Protein 8VLC (pdb70)

Nearest PDB structures (foldseek):
  8vlc-assembly1_A  TM=1.004E+00  e=9.101E-65  Salmonella enterica subsp. enterica serovar Typhimurium
  6dn4-assembly1_A  TM=9.927E-01  e=1.481E-50  Cronobacter sakazakii
  6nc5-assembly1_A  TM=9.952E-01  e=8.525E-47  Cronobacter sakazakii
  6dq2-assembly1_A  TM=9.954E-01  e=2.079E-46  Cronobacter sakazakii
  6dr8-assembly1_A  TM=9.936E-01  e=1.699E-45  Cronobacter sakazakii

InterPro domains:
  IPR001279 Metallo-beta-lactamase [PF00753] (63-238)
  IPR001279 Metallo-beta-lactamase [SM00849] (61-246)
  IPR036866 Ribonuclease Z/Hydroxyacylglutathione hydrolase-like [G3DSA:3.60.15.10] (39-293)
  IPR036866 Ribonuclease Z/Hydroxyacylglutathione hydrolase-like [SSF56281] (39-257)

Secondary structure (DSSP, 8-state):
----TTSPPPPPPPHHHHHHHT-B---EEEETTEEE-SBSSB--EEE--TT-EEEE----GGGHHHHHHHHHHTT--GGGEEEEE-SS-SHHHHTTHHHHHHHH-PEEEE-HHHHHHHHTTT-SBTTTBTSS-------SEE--TT-EEEETTEEEEEEE--SSSTT-EEEEEE-TTS-EEEEEPP----SSTTTT-TT-TTHHHHHHHHHHHHHT---SEEEESBGGGTTHHHHHHHHTTT-TTTTB-TTHHHHHHHHHHHHHHHHHH-

Structure (mmCIF, N/CA/C/O backbone):
data_8VLC
#
_entry.id   8VLC
#
_cell.length_a   121.002
_cell.length_b   121.002
_cell.length_c   35.367
_cell.angle_alpha   90.00
_cell.angle_beta   90.00
_cell.angle_gamma   120.00
#
_symmetry.space_group_name_H-M   'P 62'
#
loop_
_entity.id
_entity.type
_entity.pdbx_description
1 polymer 'HARLDQ motif MBL-fold protein'
2 non-polymer 1,2-ETHANEDIOL
3 non-polymer 'SULFATE ION'
4 water water
#
loop_
_atom_site.group_PDB
_atom_site.id
_atom_site.type_symbol
_atom_site.label_atom_id
_atom_site.label_alt_id
_atom_site.label_comp_id
_atom_site.label_asym_id
_atom_site.label_entity_id
_atom_site.label_seq_id
_atom_site.pdbx_PDB_ins_code
_atom_site.Cartn_x
_atom_site.Cartn_y
_atom_site.Cartn_z
_atom_site.occupancy
_atom_site.B_iso_or_equiv
_atom_site.auth_seq_id
_atom_site.auth_comp_id
_atom_site.auth_asym_id
_atom_site.auth_atom_id
_atom_site.pdbx_PDB_model_num
ATOM 1 N N . ALA A 1 21 ? -31.405 36.321 1.043 1.00 57.69 21 ALA A N 1
ATOM 2 C CA . ALA A 1 21 ? -32.307 35.399 0.361 1.00 83.22 21 ALA A CA 1
ATOM 3 C C . ALA A 1 21 ? -31.753 33.974 0.362 1.00 57.36 21 ALA A C 1
ATOM 4 O O . ALA A 1 21 ? -30.545 33.765 0.210 1.00 51.17 21 ALA A O 1
ATOM 6 N N . ALA A 1 22 ? -32.638 32.993 0.540 1.00 42.97 22 ALA A N 1
ATOM 7 C CA . ALA A 1 22 ? -32.257 31.595 0.390 1.00 69.67 22 ALA A CA 1
ATOM 8 C C . ALA A 1 22 ? -32.160 31.252 -1.092 1.00 44.14 22 ALA 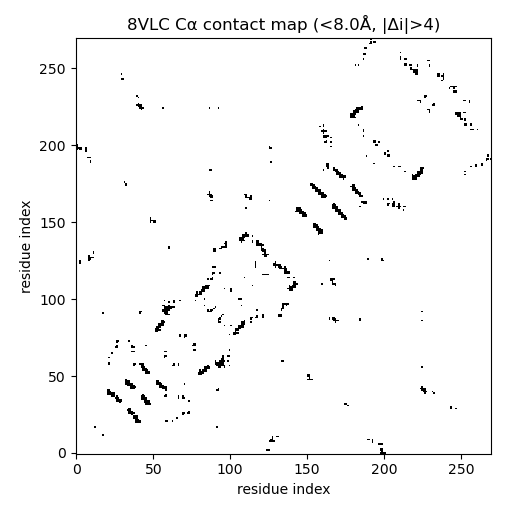A C 1
ATOM 9 O O . ALA A 1 22 ? -32.944 31.744 -1.908 1.00 58.12 22 ALA A O 1
ATOM 11 N N . LEU A 1 23 ? -31.192 30.409 -1.440 1.00 36.88 23 LEU A N 1
ATOM 12 C CA . LEU A 1 23 ? -30.957 30.102 -2.847 1.00 25.91 23 LEU A CA 1
ATOM 13 C C . LEU A 1 23 ? -32.167 29.404 -3.451 1.00 25.07 23 LEU A C 1
ATOM 14 O O . LEU A 1 23 ? -32.669 28.408 -2.915 1.00 26.90 23 LEU A O 1
ATOM 19 N N . ASP A 1 24 ? -32.651 29.955 -4.553 1.00 23.85 24 ASP A N 1
ATOM 20 C CA . ASP A 1 24 ? -33.806 29.441 -5.276 1.00 23.20 24 ASP A CA 1
ATOM 21 C C . ASP A 1 24 ? -33.295 28.732 -6.519 1.00 22.91 24 ASP A C 1
ATOM 22 O O . ASP A 1 24 ? -32.822 29.402 -7.449 1.00 23.63 24 ASP A O 1
ATOM 27 N N . PRO A 1 25 ? -33.359 27.400 -6.598 1.00 22.67 25 PRO A N 1
ATOM 28 C CA . PRO A 1 25 ? -32.762 26.719 -7.763 1.00 23.40 25 PRO A CA 1
ATOM 29 C C . PRO A 1 25 ? -33.435 27.088 -9.078 1.00 20.77 25 PRO A C 1
ATOM 30 O O . PRO A 1 25 ? -32.835 26.882 -10.144 1.00 19.10 25 PRO A O 1
ATOM 34 N N . SER A 1 26 ? -34.647 27.645 -9.043 1.00 19.83 26 SER A N 1
ATOM 35 C CA . SER A 1 26 ? -35.288 28.127 -10.262 1.00 21.82 26 SER A CA 1
ATOM 36 C C . SER A 1 26 ? -34.719 29.460 -10.737 1.00 23.99 26 SER A C 1
ATOM 37 O O . SER A 1 26 ? -35.148 29.967 -11.780 1.00 20.49 26 SER A O 1
ATOM 40 N N . GLN A 1 27 ? -33.772 30.037 -9.998 1.00 19.46 27 GLN A N 1
ATOM 41 C CA . GLN A 1 27 ? -33.073 31.239 -10.432 1.00 19.47 27 GLN A CA 1
ATOM 42 C C . GLN A 1 27 ? -31.832 30.848 -11.226 1.00 18.54 27 GLN A C 1
ATOM 43 O O . GLN A 1 27 ? -30.999 30.089 -10.711 1.00 18.18 27 GLN A O 1
ATOM 49 N N . PRO A 1 28 ? -31.669 31.310 -12.464 1.00 23.18 28 PRO A N 1
ATOM 50 C CA . PRO A 1 28 ? -30.458 30.960 -13.220 1.00 18.24 28 PRO A CA 1
ATOM 51 C C . PRO A 1 28 ? -29.189 31.413 -12.505 1.00 17.80 28 PRO A C 1
ATOM 52 O O . PRO A 1 28 ? -29.165 32.454 -11.846 1.00 18.40 28 PRO A O 1
ATOM 56 N N . LEU A 1 29 ? -28.142 30.604 -12.636 1.00 18.69 29 LEU A N 1
ATOM 57 C CA . LEU A 1 29 ? -26.812 30.884 -12.115 1.00 17.37 29 LEU A CA 1
ATOM 58 C C . LEU A 1 29 ? -25.895 31.367 -13.235 1.00 22.21 29 LEU A C 1
ATOM 59 O O . LEU A 1 29 ? -26.119 31.081 -14.418 1.00 19.09 29 LEU A O 1
ATOM 64 N N . SER A 1 30 ? -24.845 32.114 -12.844 1.00 17.71 30 SER A N 1
ATOM 65 C CA . SER A 1 30 ? -23.787 32.475 -13.779 1.00 17.93 30 SER A CA 1
ATOM 66 C C . SER A 1 30 ? -22.834 31.296 -14.000 1.00 17.69 30 SER A C 1
ATOM 67 O O . SER A 1 30 ? -22.636 30.471 -13.105 1.00 19.19 30 SER A O 1
ATOM 70 N N . PRO A 1 31 ? -22.204 31.216 -15.170 1.00 26.81 31 PRO A N 1
ATOM 71 C CA . PRO A 1 31 ? -21.166 30.197 -15.368 1.00 18.21 31 PRO A CA 1
ATOM 72 C C . PRO A 1 31 ? -19.959 30.498 -14.493 1.00 18.41 31 PRO A C 1
ATOM 73 O O . PRO A 1 31 ? -19.560 31.651 -14.343 1.00 21.44 31 PRO A O 1
ATOM 77 N N . ALA A 1 32 ? -19.380 29.439 -13.899 1.00 37.89 32 ALA A N 1
ATOM 78 C CA . ALA A 1 32 ? -18.175 29.643 -13.098 1.00 31.93 32 ALA A CA 1
ATOM 79 C C . ALA A 1 32 ? -16.947 29.766 -14.001 1.00 19.76 32 ALA A C 1
ATOM 80 O O . ALA A 1 32 ? -16.849 29.065 -15.013 1.00 25.85 32 ALA A O 1
ATOM 82 N N . PRO A 1 33 ? -16.004 30.640 -13.658 1.00 27.05 33 PRO A N 1
ATOM 83 C CA . PRO A 1 33 ? -14.756 30.689 -14.408 1.00 26.47 33 PRO A CA 1
ATOM 84 C C . PRO A 1 33 ? -14.028 29.365 -14.295 1.00 32.38 33 PRO A C 1
ATOM 85 O O . PRO A 1 33 ? -14.235 28.606 -13.330 1.00 22.69 33 PRO A O 1
ATOM 89 N N . PRO A 1 34 ? -13.174 29.041 -15.261 1.00 22.85 34 PRO A N 1
ATOM 90 C CA . PRO A 1 34 ? -12.384 27.817 -15.141 1.00 25.09 34 PRO A CA 1
ATOM 91 C C . PRO A 1 34 ? -11.350 27.976 -14.043 1.00 26.29 34 PRO A C 1
ATOM 92 O O . PRO A 1 34 ? -10.856 29.075 -13.778 1.00 28.63 34 PRO A O 1
ATOM 96 N N . LEU A 1 35 ? -10.999 26.852 -13.416 1.00 38.40 35 LEU A N 1
ATOM 97 C CA . LEU A 1 35 ? -9.964 26.897 -12.390 1.00 40.52 35 LEU A CA 1
ATOM 98 C C . LEU A 1 35 ? -8.631 27.387 -12.950 1.00 34.77 35 LEU A C 1
ATOM 99 O O . LEU A 1 35 ? -7.849 28.003 -12.219 1.00 32.01 35 LEU A O 1
ATOM 104 N N . SER A 1 36 ? -8.365 27.156 -14.241 1.00 24.21 36 SER A N 1
ATOM 105 C CA . SER A 1 36 ? -7.111 27.617 -14.835 1.00 24.24 36 SER A CA 1
ATOM 106 C C . SER A 1 36 ? -6.959 29.131 -14.748 1.00 23.58 36 SER A C 1
ATOM 107 O O . SER A 1 36 ? -5.836 29.644 -14.637 1.00 23.52 36 SER A O 1
ATOM 110 N N . LEU A 1 37 ? -8.065 29.867 -14.804 1.00 23.20 37 LEU A N 1
ATOM 111 C CA . LEU A 1 37 ? -7.975 31.317 -14.697 1.00 22.70 37 LEU A CA 1
ATOM 112 C C . LEU A 1 37 ? -7.532 31.736 -13.300 1.00 22.26 37 LEU A C 1
ATOM 113 O O . LEU A 1 37 ? -6.638 32.580 -13.153 1.00 22.09 37 LEU A O 1
ATOM 118 N N . PHE A 1 38 ? -8.154 31.169 -12.259 1.00 22.19 38 PHE A N 1
ATOM 119 C CA . PHE A 1 38 ? -7.718 31.474 -10.898 1.00 21.91 38 PHE A CA 1
ATOM 120 C C . PHE A 1 38 ? -6.269 31.058 -10.680 1.00 27.47 38 PHE A C 1
ATOM 121 O O . PHE A 1 38 ? -5.515 31.746 -9.983 1.00 25.05 38 PHE A O 1
ATOM 129 N N . LYS A 1 39 ? -5.849 29.946 -11.280 1.00 24.83 39 LYS A N 1
ATOM 130 C CA . LYS A 1 39 ? -4.452 29.550 -11.141 1.00 23.18 39 LYS A CA 1
ATOM 131 C C . LYS A 1 39 ? -3.526 30.543 -11.829 1.00 24.05 39 LYS A C 1
ATOM 132 O O . LYS A 1 39 ? -2.463 30.871 -11.293 1.00 25.20 39 LYS A O 1
ATOM 138 N N . ALA A 1 40 ? -3.915 31.057 -13.002 1.00 23.07 40 ALA A N 1
ATOM 139 C CA . ALA A 1 40 ? -3.117 32.105 -13.636 1.00 23.14 40 ALA A CA 1
ATOM 140 C C . ALA A 1 40 ? -3.023 33.338 -12.743 1.00 22.63 40 ALA A C 1
ATOM 141 O O . ALA A 1 40 ? -1.968 33.976 -12.658 1.00 22.84 40 ALA A O 1
ATOM 143 N N . TRP A 1 41 ? -4.117 33.693 -12.071 1.00 22.08 41 TRP A N 1
ATOM 144 C CA . TRP A 1 41 ? -4.068 34.841 -11.174 1.00 21.68 41 TRP A CA 1
ATOM 145 C C . TRP A 1 41 ? -3.251 34.537 -9.928 1.00 21.77 41 TRP A C 1
ATOM 146 O O . TRP A 1 41 ? -2.670 35.447 -9.322 1.00 21.70 41 TRP A O 1
ATOM 157 N N . ALA A 1 42 ? -3.211 33.273 -9.528 1.00 22.04 42 ALA A N 1
ATOM 158 C CA . ALA A 1 42 ? -2.509 32.840 -8.334 1.00 22.30 42 ALA A CA 1
ATOM 159 C C . ALA A 1 42 ? -1.016 32.665 -8.555 1.00 31.87 42 ALA A C 1
ATOM 160 O O . ALA A 1 42 ? -0.339 32.161 -7.650 1.00 24.51 42 ALA A O 1
ATOM 162 N N . LYS A 1 43 ? -0.503 33.050 -9.724 1.00 23.15 43 LYS A N 1
ATOM 163 C CA . LYS A 1 43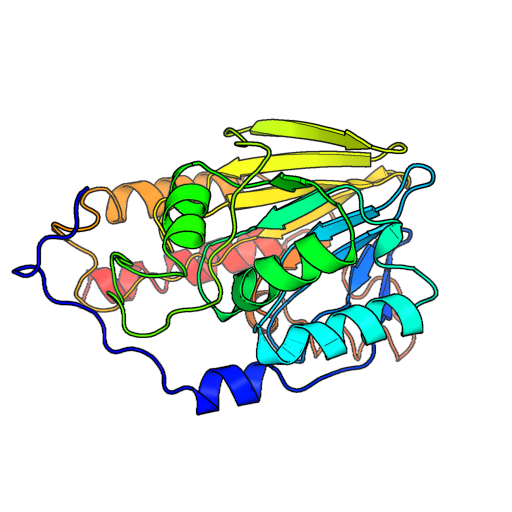 ? 0.930 32.979 -9.985 1.00 23.91 43 LYS A CA 1
ATOM 164 C C . LYS A 1 43 ? 1.681 33.819 -8.955 1.00 23.97 43 LYS A C 1
ATOM 165 O O . LYS A 1 43 ? 1.332 34.987 -8.743 1.00 28.77 43 LYS A O 1
ATOM 171 N N . PRO A 1 44 ? 2.713 33.278 -8.312 1.00 28.96 44 PRO A N 1
ATOM 172 C CA . PRO A 1 44 ? 3.349 34.000 -7.203 1.00 34.05 44 PRO A CA 1
ATOM 173 C C . PRO A 1 44 ? 4.209 35.165 -7.673 1.00 40.19 44 PRO A C 1
ATOM 174 O O . PRO A 1 44 ? 4.711 35.189 -8.797 1.00 28.09 44 PRO A O 1
ATOM 178 N N . ILE A 1 45 ? 4.345 36.163 -6.793 1.00 24.95 45 ILE A N 1
ATOM 179 C CA . ILE A 1 45 ? 5.331 37.224 -6.939 1.00 25.50 45 ILE A CA 1
ATOM 180 C C . ILE A 1 45 ? 5.929 37.483 -5.567 1.00 27.65 45 ILE A C 1
ATOM 181 O O . ILE A 1 45 ? 5.290 37.249 -4.535 1.00 28.74 45 ILE A O 1
ATOM 186 N N . LYS A 1 46 ? 7.163 37.967 -5.567 1.00 26.79 46 LYS A N 1
ATOM 187 C CA . LYS A 1 46 ? 7.877 38.188 -4.323 1.00 29.48 46 LYS A CA 1
ATOM 188 C C . LYS A 1 46 ? 7.238 39.331 -3.538 1.00 28.42 46 LYS A C 1
ATOM 189 O O . LYS A 1 46 ? 6.881 40.361 -4.118 1.00 30.05 46 LYS A O 1
ATOM 195 N N . PRO A 1 47 ? 7.085 39.176 -2.226 1.00 26.72 47 PRO A N 1
ATOM 196 C CA . PRO A 1 47 ? 6.476 40.237 -1.408 1.00 26.24 47 PRO A CA 1
ATOM 197 C C . PRO A 1 47 ? 7.288 41.524 -1.457 1.00 32.86 47 PRO A C 1
ATOM 198 O O . PRO A 1 47 ? 8.490 41.523 -1.732 1.00 27.83 47 PRO A O 1
ATOM 202 N N . PHE A 1 48 ? 6.618 42.637 -1.170 1.00 26.35 48 PHE A N 1
ATOM 203 C CA . PHE A 1 48 ? 7.283 43.931 -1.137 1.00 30.65 48 PHE A CA 1
ATOM 204 C C . PHE A 1 48 ? 6.542 44.872 -0.197 1.00 26.60 48 PHE A C 1
ATOM 205 O O . PHE A 1 48 ? 5.375 44.653 0.145 1.00 25.78 48 PHE A O 1
ATOM 213 N N . GLN A 1 49 ? 7.230 45.938 0.205 1.00 27.36 49 GLN A N 1
ATOM 214 C CA . GLN A 1 49 ? 6.659 46.907 1.134 1.00 27.25 49 GLN A CA 1
ATOM 215 C C . GLN A 1 49 ? 6.005 48.042 0.358 1.00 28.50 49 GLN A C 1
ATOM 216 O O . GLN A 1 49 ? 6.657 48.698 -0.462 1.00 27.80 49 GLN A O 1
ATOM 222 N N . ILE A 1 50 ? 4.713 48.263 0.617 1.00 26.14 50 ILE A N 1
ATOM 223 C CA . ILE A 1 50 ? 3.974 49.357 -0.006 1.00 29.01 50 ILE A CA 1
ATOM 224 C C . ILE A 1 50 ? 4.260 50.670 0.711 1.00 30.79 50 ILE A C 1
ATOM 225 O O . ILE A 1 50 ? 4.446 51.712 0.075 1.00 32.11 50 ILE A O 1
ATOM 230 N N . THR A 1 51 ? 4.266 50.640 2.039 1.00 57.01 51 THR A N 1
ATOM 231 C CA . THR A 1 51 ? 4.720 51.735 2.889 1.00 27.78 51 THR A CA 1
ATOM 232 C C . THR A 1 51 ? 5.009 51.123 4.253 1.00 28.07 51 THR A C 1
ATOM 233 O O . THR A 1 51 ? 4.853 49.914 4.452 1.00 27.62 51 THR A O 1
ATOM 237 N N . GLU A 1 52 ? 5.444 51.948 5.198 1.00 28.96 52 GLU A N 1
ATOM 238 C CA . GLU A 1 52 ? 5.734 51.417 6.522 1.00 29.41 52 GLU A CA 1
ATOM 239 C C . GLU A 1 52 ? 4.502 50.735 7.095 1.00 28.63 52 GLU A C 1
ATOM 240 O O . GLU A 1 52 ? 3.406 51.309 7.119 1.00 30.83 52 GLU A O 1
ATOM 246 N N . GLY A 1 53 ? 4.682 49.493 7.530 1.00 28.56 53 GLY A N 1
ATOM 247 C CA . GLY A 1 53 ? 3.596 48.735 8.104 1.00 28.02 53 GLY A CA 1
ATOM 248 C C . GLY A 1 53 ? 2.603 48.162 7.116 1.00 26.90 53 GLY A C 1
ATOM 249 O O . GLY A 1 53 ? 1.533 47.713 7.541 1.00 26.51 53 GLY A O 1
ATOM 250 N N . VAL A 1 54 ? 2.921 48.134 5.817 1.00 26.50 54 VAL A N 1
ATOM 251 C CA . VAL A 1 54 ? 2.005 47.618 4.796 1.00 25.55 54 VAL A CA 1
ATOM 252 C C . VAL A 1 54 ? 2.797 46.769 3.804 1.00 25.43 54 VAL A C 1
ATOM 253 O O . VAL A 1 54 ? 3.541 47.312 2.982 1.00 25.71 54 VAL A O 1
ATOM 257 N N . TRP A 1 55 ? 2.606 45.456 3.846 1.00 25.14 55 TRP A N 1
ATOM 258 C CA . TRP A 1 55 ? 3.315 44.546 2.956 1.00 25.13 55 TRP A CA 1
ATOM 259 C C . TRP A 1 55 ? 2.344 43.848 2.019 1.00 25.03 55 TRP A C 1
ATOM 260 O O . TRP A 1 55 ? 1.294 43.359 2.454 1.00 23.85 55 TRP A O 1
ATOM 271 N N . TYR A 1 56 ? 2.705 43.790 0.739 1.00 24.15 56 TYR A N 1
ATOM 272 C CA . TYR A 1 56 ? 1.976 42.981 -0.229 1.00 26.48 56 TYR A CA 1
ATOM 273 C C . TYR A 1 56 ? 2.509 41.555 -0.172 1.00 23.77 56 TYR A C 1
ATOM 274 O O . TYR A 1 56 ? 3.694 41.327 -0.442 1.00 24.41 56 TYR A O 1
ATOM 283 N N . VAL A 1 57 ? 1.641 40.601 0.178 1.00 21.37 57 VAL A N 1
ATOM 284 C CA . VAL A 1 57 ? 2.028 39.201 0.294 1.00 21.57 57 VAL A CA 1
ATOM 285 C C . VAL A 1 57 ? 1.170 38.299 -0.601 1.00 27.62 57 VAL A C 1
ATOM 286 O O . VAL A 1 57 ? 1.169 37.085 -0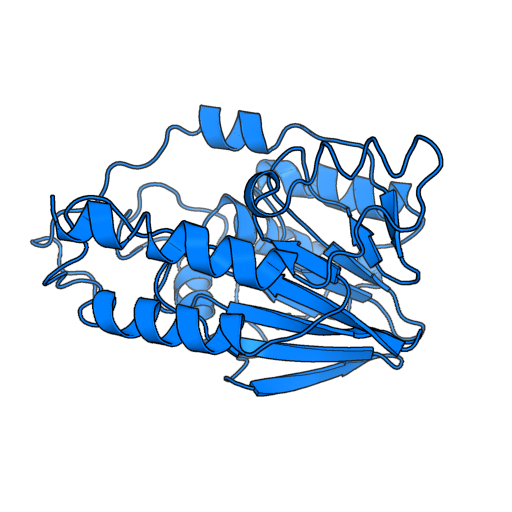.437 1.00 21.58 57 VAL A O 1
ATOM 290 N N . GLY A 1 58 ? 0.444 38.881 -1.548 1.00 21.31 58 GLY A N 1
ATOM 291 C CA . GLY A 1 58 ? -0.452 38.143 -2.419 1.00 21.22 58 GLY A CA 1
ATOM 292 C C . GLY A 1 58 ? 0.246 37.623 -3.662 1.00 21.65 58 GLY A C 1
ATOM 293 O O . GLY A 1 58 ? 1.458 37.395 -3.664 1.00 22.09 58 GLY A O 1
ATOM 294 N N . THR A 1 59 ? -0.522 37.466 -4.738 1.00 21.59 59 THR A N 1
ATOM 295 C CA . THR A 1 59 ? -0.039 36.859 -5.985 1.00 22.03 59 THR A CA 1
ATOM 296 C C . THR A 1 59 ? -0.083 37.887 -7.124 1.00 25.62 59 THR A C 1
ATOM 297 O O . THR A 1 59 ? -0.260 39.086 -6.902 1.00 21.91 59 THR A O 1
ATOM 301 N N . LYS A 1 60 ? 0.073 37.407 -8.364 1.00 22.50 60 LYS A N 1
ATOM 302 C CA . LYS A 1 60 ? 0.148 38.324 -9.496 1.00 22.69 60 LYS A CA 1
ATOM 303 C C . LYS A 1 60 ? -1.110 39.169 -9.621 1.00 22.20 60 LYS A C 1
ATOM 304 O O . LYS A 1 60 ? -1.052 40.309 -10.102 1.00 22.25 60 LYS A O 1
ATOM 310 N N . ASN A 1 61 ? -2.258 38.623 -9.229 1.00 21.79 61 ASN A N 1
ATOM 311 C CA . ASN A 1 61 ? -3.510 39.335 -9.403 1.00 21.44 61 ASN A CA 1
ATOM 312 C C . ASN A 1 61 ? -4.506 39.113 -8.271 1.00 21.01 61 ASN A C 1
ATOM 313 O O . ASN A 1 61 ? -5.591 39.692 -8.332 1.00 20.78 61 ASN A O 1
ATOM 318 N N . LEU A 1 62 ? -4.185 38.292 -7.261 1.00 20.95 62 LEU A N 1
ATOM 319 C CA . LEU A 1 62 ? -5.029 38.072 -6.082 1.00 20.62 62 LEU A CA 1
ATOM 320 C C . LEU A 1 62 ? -4.370 38.758 -4.890 1.00 20.56 62 LEU A C 1
ATOM 321 O O . LEU A 1 62 ? -3.338 38.292 -4.403 1.00 20.73 62 LEU A O 1
ATOM 326 N N . SER A 1 63 ? -4.969 39.846 -4.407 1.00 20.37 63 SER A N 1
ATOM 327 C CA . SER A 1 63 ? -4.293 40.642 -3.394 1.00 20.37 63 SER A CA 1
ATOM 328 C C . SER A 1 63 ? -4.353 39.965 -2.030 1.00 20.26 63 SER A C 1
ATOM 329 O O . SER A 1 63 ? -5.324 39.290 -1.679 1.00 20.12 63 SER A O 1
ATOM 332 N N . SER A 1 64 ? -3.295 40.173 -1.252 1.00 20.37 64 SER A N 1
ATOM 333 C CA . SER A 1 64 ? -3.306 39.883 0.174 1.00 20.30 64 SER A CA 1
ATOM 334 C C . SER A 1 64 ? -2.366 40.885 0.834 1.00 20.41 64 SER A C 1
ATOM 335 O O . SER A 1 64 ? -1.248 41.091 0.354 1.00 20.63 64 SER A O 1
ATOM 338 N N . ILE A 1 65 ? -2.831 41.542 1.898 1.00 20.32 65 ILE A N 1
ATOM 339 C CA . ILE A 1 65 ? -2.134 42.684 2.488 1.00 20.43 65 ILE A CA 1
ATOM 340 C C . ILE A 1 65 ? -1.869 42.382 3.957 1.00 20.46 65 ILE A C 1
ATOM 341 O O . ILE A 1 65 ? -2.798 42.055 4.702 1.00 20.36 65 ILE A O 1
ATOM 346 N N . LEU A 1 66 ? -0.606 42.477 4.369 1.00 20.65 66 LEU A N 1
ATOM 347 C CA . LEU A 1 66 ? -0.219 42.269 5.759 1.00 20.73 66 LEU A CA 1
ATOM 348 C C . LEU A 1 66 ? 0.044 43.620 6.413 1.00 20.82 66 LEU A C 1
ATOM 349 O O . 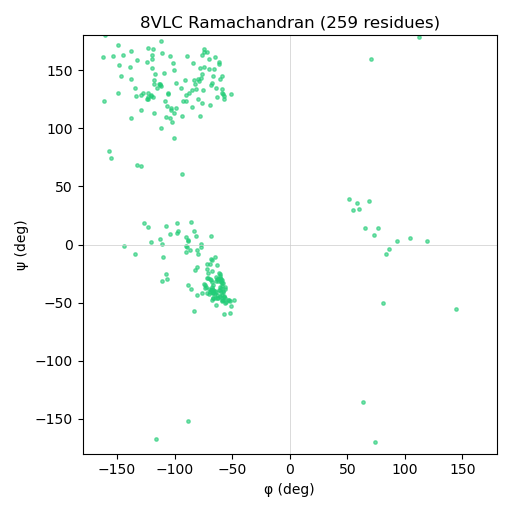LEU A 1 66 ? 0.954 44.349 5.999 1.00 20.98 66 LEU A O 1
ATOM 354 N N . LEU A 1 67 ? -0.752 43.952 7.433 1.00 20.79 67 LEU A N 1
ATOM 355 C CA . LEU A 1 67 ? -0.600 45.188 8.197 1.00 20.94 67 LEU A CA 1
ATOM 356 C C . LEU A 1 67 ? 0.129 44.824 9.483 1.00 21.09 67 LEU A C 1
ATOM 357 O O . LEU A 1 67 ? -0.405 44.072 10.300 1.00 21.07 67 LEU A O 1
ATOM 362 N N . THR A 1 68 ? 1.363 45.311 9.639 1.00 21.28 68 THR A N 1
ATOM 363 C CA . THR A 1 68 ? 2.211 44.961 10.776 1.00 21.47 68 THR A CA 1
ATOM 364 C C . THR A 1 68 ? 2.171 46.038 11.859 1.00 21.64 68 THR A C 1
ATOM 365 O O . THR A 1 68 ? 2.168 47.240 11.556 1.00 23.62 68 THR A O 1
ATOM 369 N N . THR A 1 69 ? 2.123 45.600 13.120 1.00 21.75 69 THR A N 1
ATOM 370 C CA . THR A 1 69 ? 2.102 46.517 14.250 1.00 21.99 69 THR A CA 1
ATOM 371 C C . THR A 1 69 ? 2.879 45.907 15.403 1.00 22.19 69 THR A C 1
ATOM 372 O O . THR A 1 69 ? 3.074 44.686 15.445 1.00 22.13 69 THR A O 1
ATOM 376 N N . PRO A 1 70 ? 3.269 46.716 16.394 1.00 28.53 70 PRO A N 1
ATOM 377 C CA . PRO A 1 70 ? 3.950 46.164 17.571 1.00 22.74 70 PRO A CA 1
ATOM 378 C C . PRO A 1 70 ? 3.100 45.233 18.419 1.00 31.30 70 PRO A C 1
ATOM 379 O O . PRO A 1 70 ? 3.658 44.567 19.303 1.00 27.61 70 PRO A O 1
ATOM 383 N N . ALA A 1 71 ? 1.790 45.148 18.183 1.00 22.55 71 ALA A N 1
ATOM 384 C CA . ALA A 1 71 ? 0.921 44.241 18.922 1.00 22.60 71 ALA A CA 1
ATOM 385 C C . ALA A 1 71 ? 0.532 43.002 18.121 1.00 23.31 71 ALA A C 1
ATOM 386 O O . ALA A 1 71 ? -0.320 42.223 18.568 1.00 22.35 71 ALA A O 1
ATOM 388 N N . GLY A 1 72 ? 1.144 42.788 16.966 1.00 22.10 72 GLY A N 1
ATOM 389 C CA . GLY A 1 72 ? 0.717 41.743 16.060 1.00 21.86 72 GLY A CA 1
ATOM 390 C C . GLY A 1 72 ? 0.137 42.329 14.782 1.00 21.62 72 GLY A C 1
ATOM 391 O O . GLY A 1 72 ? 0.033 43.544 14.603 1.00 21.65 72 GLY A O 1
ATOM 392 N N . HIS A 1 73 ? -0.254 41.427 13.889 1.00 24.61 73 HIS A N 1
ATOM 393 C CA . HIS A 1 73 ? -0.550 41.816 12.521 1.00 24.04 73 HIS A CA 1
ATOM 394 C C . HIS A 1 73 ? -1.990 41.496 12.136 1.00 23.36 73 HIS A C 1
ATOM 395 O O . HIS A 1 73 ? -2.652 40.642 12.737 1.00 23.39 73 HIS A O 1
ATOM 402 N N . ILE A 1 74 ? -2.442 42.191 11.096 1.00 22.77 74 ILE A N 1
ATOM 403 C CA . ILE A 1 74 ? -3.718 41.931 10.440 1.00 22.08 74 ILE A CA 1
ATOM 404 C C . ILE A 1 74 ? -3.435 41.568 8.989 1.00 21.99 74 ILE A C 1
ATOM 405 O O . ILE A 1 74 ? -2.746 42.311 8.283 1.00 22.03 74 ILE A O 1
ATOM 410 N N . LEU A 1 75 ? -3.968 40.434 8.552 1.00 21.92 75 LEU A N 1
ATOM 411 C CA . LEU A 1 75 ? -3.847 39.983 7.172 1.00 21.85 75 LEU A CA 1
ATOM 412 C C . LEU A 1 75 ? -5.206 40.127 6.497 1.00 21.09 75 LEU A C 1
ATOM 413 O O . LEU A 1 75 ? -6.198 39.568 6.975 1.00 20.86 75 LEU A O 1
ATOM 418 N N . ILE A 1 76 ? -5.253 40.873 5.401 1.00 20.72 76 ILE A N 1
ATOM 419 C CA . ILE A 1 76 ? -6.478 41.027 4.620 1.00 20.01 76 ILE A CA 1
ATOM 420 C C . ILE A 1 76 ? -6.409 40.067 3.445 1.00 23.23 76 ILE A C 1
ATOM 421 O O . ILE A 1 76 ? -5.517 40.195 2.596 1.00 20.48 76 ILE A O 1
ATOM 426 N N . ASP A 1 77 ? -7.350 39.111 3.417 1.00 20.00 77 ASP A N 1
ATOM 427 C CA . ASP A 1 77 ? -7.573 38.130 2.356 1.00 20.11 77 ASP A CA 1
ATOM 428 C C . ASP A 1 77 ? -6.464 37.082 2.282 1.00 20.96 77 ASP A C 1
ATOM 429 O O . ASP A 1 77 ? -5.367 37.283 2.815 1.00 21.44 77 ASP A O 1
ATOM 434 N N . ALA A 1 78 ? -6.759 35.942 1.661 1.00 21.20 78 ALA A N 1
ATOM 435 C CA . ALA A 1 78 ? -5.887 34.782 1.789 1.00 22.29 78 ALA A CA 1
ATOM 436 C C . ALA A 1 78 ? -5.585 34.052 0.491 1.00 28.66 78 ALA A C 1
ATOM 437 O O . ALA A 1 78 ? -4.752 33.140 0.516 1.00 40.90 78 ALA A O 1
ATOM 439 N N . GLY A 1 79 ? -6.229 34.384 -0.625 1.00 21.97 79 GLY A N 1
ATOM 440 C CA . GLY A 1 79 ? -5.988 33.643 -1.854 1.00 24.69 79 GLY A CA 1
ATOM 441 C C . GLY A 1 79 ? -6.633 32.258 -1.869 1.00 22.71 79 GLY A C 1
ATOM 442 O O . GLY A 1 79 ? -7.462 31.888 -1.024 1.00 23.37 79 GLY A O 1
ATOM 443 N N . LEU A 1 80 ? -6.244 31.495 -2.887 1.00 23.27 80 LEU A N 1
ATOM 444 C CA . LEU A 1 80 ? -6.709 30.127 -3.031 1.00 30.57 80 LEU A CA 1
ATOM 445 C C . LEU A 1 80 ? -6.176 29.261 -1.902 1.00 24.38 80 LEU A C 1
ATOM 446 O O . LEU A 1 80 ? -5.086 29.493 -1.377 1.00 24.72 80 LEU A O 1
ATOM 451 N N . ASP A 1 81 ? -6.942 28.220 -1.561 1.00 24.60 81 ASP A N 1
ATOM 452 C CA . ASP A 1 81 ? -6.443 27.231 -0.611 1.00 40.28 81 ASP A CA 1
ATOM 453 C C . ASP A 1 81 ? -5.124 26.634 -1.091 1.00 26.24 81 ASP A C 1
ATOM 454 O O . ASP A 1 81 ? -4.224 26.375 -0.284 1.00 31.45 81 ASP A O 1
ATOM 459 N N . GLU A 1 82 ? -4.986 26.434 -2.409 1.00 40.96 82 GLU A N 1
ATOM 460 C CA . GLU A 1 82 ? -3.731 25.951 -2.978 1.00 33.52 82 GLU A CA 1
ATOM 461 C C . GLU A 1 82 ? -2.582 26.904 -2.690 1.00 43.23 82 GLU A C 1
ATOM 462 O O . GLU A 1 82 ? -1.421 26.480 -2.643 1.00 33.15 82 GLU A O 1
ATOM 468 N N . SER A 1 83 ? -2.880 28.187 -2.483 1.00 26.41 83 SER A N 1
ATOM 469 C CA . SER A 1 83 ? -1.862 29.206 -2.254 1.00 27.51 83 SER A CA 1
ATOM 470 C C . SER A 1 83 ? -1.497 29.401 -0.787 1.00 31.47 83 SER A C 1
ATOM 471 O O . SER A 1 83 ? -0.591 30.194 -0.501 1.00 29.26 83 SER A O 1
ATOM 474 N N . ALA A 1 84 ? -2.192 28.753 0.149 1.00 26.33 84 ALA A N 1
ATOM 475 C CA . ALA A 1 84 ? -1.929 29.031 1.558 1.00 33.42 84 ALA A CA 1
ATOM 476 C C . ALA A 1 84 ? -0.468 28.808 1.944 1.00 35.21 84 ALA A C 1
ATOM 477 O O . ALA A 1 84 ? 0.094 29.675 2.638 1.00 27.18 84 ALA A O 1
ATOM 479 N N . PRO A 1 85 ? 0.205 27.723 1.537 1.00 42.70 85 PRO A N 1
ATOM 480 C CA . PRO A 1 85 ? 1.651 27.629 1.821 1.00 29.25 85 PRO A CA 1
ATOM 481 C C . PRO A 1 85 ? 2.467 28.766 1.225 1.00 28.39 85 PRO A C 1
ATOM 482 O O . PRO A 1 85 ? 3.448 29.220 1.836 1.00 28.62 85 PRO A O 1
ATOM 486 N N . GLN A 1 86 ? 2.090 29.240 0.039 1.00 28.03 86 GLN A N 1
ATOM 487 C CA . GLN A 1 86 ? 2.846 30.314 -0.595 1.00 35.43 86 GLN A CA 1
ATOM 488 C C . GLN A 1 86 ? 2.664 31.638 0.147 1.00 34.78 86 GLN A C 1
ATOM 489 O O . GLN A 1 86 ? 3.620 32.407 0.291 1.00 29.39 86 GLN A O 1
ATOM 495 N N . ILE A 1 87 ? 1.456 31.928 0.636 1.00 26.54 87 ILE A N 1
ATOM 496 C CA . ILE A 1 87 ? 1.279 33.203 1.331 1.00 25.95 87 ILE A CA 1
ATOM 497 C C . ILE A 1 87 ? 2.019 33.187 2.667 1.00 26.32 87 ILE A C 1
ATOM 498 O O . ILE A 1 87 ? 2.697 34.158 3.023 1.00 26.30 87 ILE A O 1
ATOM 503 N N . LYS A 1 88 ? 1.929 32.082 3.410 1.00 26.73 88 LYS A N 1
ATOM 504 C CA . LYS A 1 88 ? 2.757 31.929 4.605 1.00 28.45 88 LYS A CA 1
ATOM 505 C C . LYS A 1 88 ? 4.241 32.138 4.289 1.00 27.81 88 LYS A C 1
ATOM 506 O O . LYS A 1 88 ? 4.943 32.873 4.993 1.00 27.90 88 LYS A O 1
ATOM 512 N N . ALA A 1 89 ? 4.741 31.497 3.230 1.00 30.92 89 ALA A N 1
ATOM 513 C CA . ALA A 1 89 ? 6.142 31.694 2.866 1.00 42.35 89 ALA A CA 1
ATOM 514 C C . ALA A 1 89 ? 6.416 33.136 2.449 1.00 28.44 89 ALA A C 1
ATOM 515 O O . ALA A 1 89 ? 7.522 33.643 2.664 1.00 28.81 89 ALA A O 1
ATOM 517 N N . ASN A 1 90 ? 5.432 33.812 1.858 1.00 27.73 90 ASN A N 1
ATOM 518 C CA . ASN A 1 90 ? 5.610 35.220 1.526 1.00 27.36 90 ASN A CA 1
ATOM 519 C C . ASN A 1 90 ? 5.734 36.072 2.781 1.00 36.30 90 ASN A C 1
ATOM 520 O O . ASN A 1 90 ? 6.596 36.955 2.856 1.00 27.35 90 ASN A O 1
ATOM 525 N N . ILE A 1 91 ? 4.859 35.842 3.761 1.00 27.43 91 ILE A N 1
ATOM 526 C CA . ILE A 1 91 ? 4.955 36.569 5.024 1.00 26.72 91 ILE A CA 1
ATOM 527 C C . ILE A 1 91 ? 6.318 36.336 5.666 1.00 28.02 91 ILE A C 1
ATOM 528 O O . ILE A 1 91 ? 6.949 37.264 6.193 1.00 27.59 91 ILE A O 1
ATOM 533 N N . GLU A 1 92 ? 6.799 35.097 5.612 1.00 28.08 92 GLU A N 1
ATOM 534 C CA . GLU A 1 92 ? 8.090 34.775 6.214 1.00 28.84 92 GLU A CA 1
ATOM 535 C C . GLU A 1 92 ? 9.250 35.345 5.403 1.00 33.69 92 GLU A C 1
ATOM 536 O O . GLU A 1 92 ? 10.252 35.791 5.974 1.00 33.63 92 GLU A O 1
ATOM 542 N N . ALA A 1 93 ? 9.129 35.347 4.074 1.00 35.50 93 ALA A N 1
ATOM 543 C CA . ALA A 1 93 ? 10.126 35.997 3.230 1.00 29.41 93 ALA A CA 1
ATOM 544 C C . ALA A 1 93 ? 10.269 37.480 3.553 1.00 44.84 93 ALA A C 1
ATOM 545 O O . ALA A 1 93 ? 11.369 38.035 3.442 1.00 29.87 93 ALA A O 1
ATOM 547 N N . ALA A 1 94 ? 9.182 38.145 3.948 1.00 28.39 94 ALA A N 1
ATOM 548 C CA . ALA A 1 94 ? 9.268 39.547 4.330 1.00 28.15 94 ALA A CA 1
ATOM 549 C C . ALA A 1 94 ? 9.796 39.749 5.748 1.00 28.45 94 ALA A C 1
ATOM 550 O O . ALA A 1 94 ? 10.053 40.893 6.147 1.00 30.56 94 ALA A O 1
ATOM 552 N N . GLY A 1 95 ? 9.951 38.681 6.517 1.00 28.79 95 GLY A N 1
ATOM 553 C CA . GLY A 1 95 ? 10.522 38.763 7.845 1.00 29.17 95 GLY A CA 1
ATOM 554 C C . GLY A 1 95 ? 9.514 38.649 8.966 1.00 34.94 95 GLY A C 1
ATOM 555 O O . GLY A 1 95 ? 9.885 38.805 10.134 1.00 29.11 95 GLY A O 1
ATOM 556 N N . PHE A 1 96 ? 8.261 38.369 8.654 1.00 28.21 96 PHE A N 1
ATOM 557 C CA . PHE A 1 96 ? 7.216 38.309 9.659 1.00 27.85 96 PHE A CA 1
ATOM 558 C C . PHE A 1 96 ? 6.748 36.869 9.801 1.00 28.85 96 PHE A C 1
ATOM 559 O O . PHE A 1 96 ? 7.202 35.971 9.089 1.00 28.34 96 PHE A O 1
ATOM 567 N N . ARG A 1 97 ? 5.858 36.640 10.753 1.00 28.91 97 ARG A N 1
ATOM 568 C CA . ARG A 1 97 ? 5.478 35.287 11.123 1.00 28.05 97 ARG A CA 1
ATOM 569 C C . ARG A 1 97 ? 3.963 35.194 11.236 1.00 32.60 97 ARG A C 1
ATOM 570 O O . ARG A 1 97 ? 3.319 36.073 11.817 1.00 27.17 97 ARG A O 1
ATOM 578 N N . LEU A 1 98 ? 3.405 34.125 10.660 1.00 27.41 98 LEU A N 1
ATOM 579 C CA . LEU A 1 98 ? 1.955 33.931 10.657 1.00 26.85 98 LEU A CA 1
ATOM 580 C C . LEU A 1 98 ? 1.401 33.796 12.073 1.00 60.25 98 LEU A C 1
ATOM 581 O O . LEU A 1 98 ? 0.256 34.188 12.337 1.00 30.28 98 LEU A O 1
ATOM 586 N N . THR A 1 99 ? 2.200 33.266 13.000 1.00 28.37 99 THR A N 1
ATOM 587 C CA . THR A 1 99 ? 1.788 33.135 14.393 1.00 34.37 99 THR A CA 1
ATOM 588 C C . THR A 1 99 ? 1.658 34.476 15.101 1.00 27.56 99 THR A C 1
ATOM 589 O O . THR A 1 99 ? 1.113 34.519 16.211 1.00 27.80 99 THR A O 1
ATOM 593 N N . ASP A 1 100 ? 2.153 35.556 14.502 1.00 27.26 100 ASP A N 1
ATOM 594 C CA . ASP A 1 100 ? 1.954 36.904 15.010 1.00 26.92 100 ASP A CA 1
ATOM 595 C C . ASP A 1 100 ? 0.703 37.585 14.450 1.00 26.05 100 ASP A C 1
ATOM 596 O O . ASP A 1 100 ? 0.416 38.726 14.832 1.00 25.75 100 ASP A O 1
ATOM 601 N N . VAL A 1 101 ? -0.042 36.931 13.564 1.00 25.69 101 VAL A N 1
ATOM 602 C CA . VAL A 1 101 ? -1.242 37.546 12.994 1.00 24.85 101 VAL A CA 1
ATOM 603 C C . VAL A 1 101 ? -2.389 37.427 13.994 1.00 24.67 101 VAL A C 1
ATOM 604 O O . VAL A 1 101 ? -2.776 36.322 14.382 1.00 24.97 101 VAL A O 1
ATOM 608 N N A ARG A 1 102 ? -2.938 38.567 14.408 0.57 24.25 102 ARG A N 1
ATOM 609 N N B ARG A 1 102 ? -2.940 38.567 14.403 0.43 24.24 102 ARG A N 1
ATOM 610 C CA A ARG A 1 102 ? -4.058 38.575 15.347 0.57 24.07 102 ARG A CA 1
ATOM 611 C CA B ARG A 1 102 ? -4.062 38.579 15.338 0.43 24.07 102 ARG A CA 1
ATOM 612 C C A ARG A 1 102 ? -5.410 38.455 14.659 0.57 23.34 102 ARG A C 1
ATOM 613 C C B ARG A 1 102 ? -5.403 38.423 14.639 0.43 23.35 102 ARG A C 1
ATOM 614 O O A ARG A 1 102 ? -6.330 37.852 15.223 0.57 23.34 102 ARG A O 1
ATOM 615 O O B ARG A 1 102 ? -6.301 37.761 15.169 0.43 23.36 102 ARG A O 1
ATOM 630 N N . TYR A 1 103 ? -5.564 39.030 13.467 1.00 22.76 103 TYR A N 1
ATOM 631 C CA . TYR A 1 103 ? -6.840 39.026 12.765 1.00 22.03 103 TYR A CA 1
ATOM 632 C C . TYR A 1 103 ? -6.651 38.668 11.300 1.00 21.82 103 TYR A C 1
ATOM 633 O O . TYR A 1 103 ? -5.731 39.160 10.648 1.00 21.91 103 TYR A O 1
ATOM 642 N N . LEU A 1 104 ? -7.544 37.828 10.785 1.00 21.58 104 LEU A N 1
ATOM 643 C CA . LEU A 1 104 ? -7.690 37.613 9.353 1.00 21.26 104 LEU A CA 1
ATOM 644 C C . LEU A 1 104 ? -8.967 38.314 8.914 1.00 20.40 104 LEU A C 1
ATOM 645 O O . LEU A 1 104 ? -10.017 38.128 9.537 1.00 23.61 104 LEU A O 1
ATOM 650 N N . LEU A 1 105 ? -8.870 39.123 7.866 1.00 19.97 105 LEU A N 1
ATOM 651 C CA . LEU A 1 105 ? -9.996 39.902 7.361 1.00 19.16 105 LEU A CA 1
ATOM 652 C C . LEU A 1 105 ? -10.389 39.391 5.982 1.00 20.61 105 LEU A C 1
ATOM 653 O O . LEU A 1 105 ? -9.518 39.120 5.154 1.00 19.23 105 LEU A O 1
ATOM 658 N N . ASN A 1 106 ? -11.693 39.274 5.733 1.00 18.32 106 ASN A N 1
ATOM 659 C CA . ASN A 1 106 ? -12.196 38.850 4.429 1.00 18.04 106 ASN A CA 1
ATOM 660 C C . ASN A 1 106 ? -12.923 39.996 3.731 1.00 17.24 106 ASN A C 1
ATOM 661 O O . ASN A 1 106 ? -13.713 40.714 4.351 1.00 16.77 106 ASN A O 1
ATOM 666 N N . SER A 1 107 ? -12.654 40.160 2.430 1.00 17.15 107 SER A N 1
ATOM 667 C CA . SER A 1 107 ? -13.414 41.103 1.607 1.00 16.43 107 SER A CA 1
ATOM 668 C C . SER A 1 107 ? -14.721 40.479 1.113 1.00 15.98 107 SER A C 1
ATOM 669 O O . SER A 1 107 ? -15.806 41.027 1.342 1.00 15.34 107 SER A O 1
ATOM 672 N N . HIS A 1 108 ? -14.635 39.342 0.412 1.00 16.34 108 HIS A N 1
ATOM 673 C CA . HIS A 1 108 ? -15.823 38.582 0.025 1.00 16.06 108 HIS A CA 1
ATOM 674 C C . HIS A 1 108 ? -15.480 37.098 -0.028 1.00 16.78 108 HIS A C 1
ATOM 675 O O . HIS A 1 108 ? -14.328 36.716 -0.247 1.00 17.42 108 HIS A O 1
ATOM 682 N N . ALA A 1 109 ? -16.506 36.266 0.165 1.00 17.82 109 ALA A N 1
ATOM 683 C CA . ALA A 1 109 ? -16.308 34.854 0.516 1.00 19.26 109 ALA A CA 1
ATOM 684 C C . ALA A 1 109 ? -16.311 33.950 -0.719 1.00 19.85 109 ALA A C 1
ATOM 685 O O . ALA A 1 109 ? -17.152 33.060 -0.866 1.00 17.90 109 ALA A O 1
ATOM 687 N N . ARG A 1 110 ? -15.374 34.192 -1.628 1.00 18.01 110 ARG A N 1
ATOM 688 C CA . ARG A 1 110 ? -15.166 33.278 -2.744 1.00 18.51 110 ARG A CA 1
ATOM 689 C C . ARG A 1 110 ? -13.752 32.720 -2.670 1.00 19.38 110 ARG A C 1
ATOM 690 O O . ARG A 1 110 ? -12.912 33.198 -1.905 1.00 19.52 110 ARG A O 1
ATOM 698 N N . LEU A 1 111 ? -13.495 31.688 -3.475 1.00 20.02 111 LEU A N 1
ATOM 699 C CA . LEU A 1 111 ? -12.290 30.888 -3.268 1.00 22.39 111 LEU A CA 1
ATOM 700 C C . LEU A 1 111 ? -11.010 31.688 -3.488 1.00 21.08 111 LEU A C 1
ATOM 701 O O . LEU A 1 111 ? -9.976 31.370 -2.894 1.00 21.67 111 LEU A O 1
ATOM 706 N N . ASP A 1 112 ? -11.041 32.719 -4.320 1.00 22.35 112 ASP A N 1
ATOM 707 C CA . ASP A 1 112 ? -9.791 33.413 -4.589 1.00 21.03 112 ASP A CA 1
ATOM 708 C C . ASP A 1 112 ? -9.484 34.508 -3.583 1.00 25.27 112 ASP A C 1
ATOM 709 O O . ASP A 1 112 ? -8.402 35.098 -3.657 1.00 20.72 112 ASP A O 1
ATOM 714 N N . GLN A 1 113 ? -10.398 34.785 -2.650 1.00 19.90 113 GLN A N 1
ATOM 715 C CA . GLN A 1 113 ? -10.096 35.630 -1.498 1.00 19.69 113 GLN A CA 1
ATOM 716 C C . GLN A 1 113 ? -10.078 34.869 -0.174 1.00 27.08 113 GLN A C 1
ATOM 717 O O . GLN A 1 113 ? -9.317 35.239 0.721 1.00 23.45 113 GLN A O 1
ATOM 723 N N . ALA A 1 114 ? -10.887 33.809 -0.031 1.00 20.16 114 ALA A N 1
ATOM 724 C CA . ALA A 1 114 ? -11.058 33.111 1.240 1.00 20.48 114 ALA A CA 1
ATOM 725 C C . ALA A 1 114 ? -10.669 31.642 1.197 1.00 27.38 114 ALA A C 1
ATOM 726 O O . ALA A 1 114 ? -10.844 30.950 2.207 1.00 21.70 114 ALA A O 1
ATOM 728 N N . GLY A 1 115 ? -10.187 31.136 0.061 1.00 21.73 115 GLY A N 1
ATOM 729 C CA . GLY A 1 115 ? -9.903 29.710 -0.045 1.00 22.59 115 GLY A CA 1
ATOM 730 C C . GLY A 1 115 ? -8.933 29.229 1.019 1.00 23.97 115 GLY A C 1
ATOM 731 O O . GLY A 1 115 ? -9.093 28.139 1.575 1.00 27.11 115 GLY A O 1
ATOM 732 N N . GLY A 1 116 ? -7.933 30.047 1.338 1.00 24.96 116 GLY A N 1
ATOM 733 C CA . GLY A 1 116 ? -6.923 29.699 2.314 1.00 23.92 116 GLY A CA 1
ATOM 734 C C . GLY A 1 116 ? -7.229 30.058 3.751 1.00 34.96 116 GLY A C 1
ATOM 735 O O . GLY A 1 116 ? -6.384 29.830 4.623 1.00 27.80 116 GLY A O 1
ATOM 736 N N . MET A 1 117 ? -8.415 30.600 4.040 1.00 25.16 117 MET A N 1
ATOM 737 C CA . MET A 1 117 ? -8.699 31.063 5.399 1.00 22.84 117 MET A CA 1
ATOM 738 C C . MET A 1 117 ? -8.653 29.917 6.407 1.00 26.58 117 MET A C 1
ATOM 739 O O . MET A 1 117 ? -8.043 30.047 7.472 1.00 23.93 117 MET A O 1
ATOM 744 N N . ALA A 1 118 ? -9.289 28.785 6.092 1.00 26.11 118 ALA A N 1
ATOM 745 C CA . ALA A 1 118 ? -9.332 27.674 7.045 1.00 24.68 118 ALA A CA 1
ATOM 746 C C . ALA A 1 118 ? -7.933 27.317 7.530 1.00 34.68 118 ALA A C 1
ATOM 747 O O . ALA A 1 118 ? -7.684 27.206 8.739 1.00 30.25 118 ALA A O 1
ATOM 749 N N . ARG A 1 119 ? -6.994 27.173 6.599 1.00 25.86 119 ARG A N 1
ATOM 750 C CA . ARG A 1 119 ? -5.658 26.736 6.990 1.00 32.99 119 ARG A CA 1
ATOM 751 C C . ARG A 1 119 ? -4.865 27.866 7.631 1.00 40.22 119 ARG A C 1
ATOM 752 O O . ARG A 1 119 ? -4.177 27.649 8.635 1.00 29.96 119 ARG A O 1
ATOM 760 N N . LEU A 1 120 ? -4.959 29.077 7.080 1.00 32.56 120 LEU A N 1
ATOM 761 C CA . LEU A 1 120 ? -4.303 30.220 7.705 1.00 25.30 120 LEU A CA 1
ATOM 762 C C . LEU A 1 120 ? -4.791 30.426 9.134 1.00 25.26 120 LEU A C 1
ATOM 763 O O . LEU A 1 120 ? -3.995 30.746 10.023 1.00 29.58 120 LEU A O 1
ATOM 768 N N . LYS A 1 121 ? -6.099 30.254 9.379 1.00 24.90 121 LYS A N 1
ATOM 769 C CA . LYS A 1 121 ? -6.604 30.386 10.748 1.00 24.96 121 LYS A CA 1
ATOM 770 C C . LYS A 1 121 ? -6.057 29.275 11.632 1.00 46.30 121 LYS A C 1
ATOM 771 O O . LYS A 1 121 ? -5.684 29.513 12.788 1.00 27.84 121 LYS A O 1
ATOM 777 N N . ALA A 1 122 ? -6.013 28.052 11.103 1.00 28.17 122 ALA A N 1
ATOM 778 C CA . ALA A 1 122 ? -5.399 26.943 11.830 1.00 35.69 122 ALA A CA 1
ATOM 779 C C . ALA A 1 122 ? -3.937 27.235 12.158 1.00 37.76 122 ALA A C 1
ATOM 780 O O . ALA A 1 122 ? -3.501 27.059 13.302 1.00 40.39 122 ALA A O 1
ATOM 782 N N . TRP A 1 123 ? -3.161 27.689 11.168 1.00 28.02 123 TRP A N 1
ATOM 783 C CA . TRP A 1 123 ? -1.724 27.865 11.379 1.00 29.58 123 TRP A CA 1
ATOM 784 C C . TRP A 1 123 ? -1.394 29.035 12.300 1.00 35.82 123 TRP A C 1
ATOM 785 O O . TRP A 1 123 ? -0.322 29.039 12.911 1.00 60.70 123 TRP A O 1
ATOM 796 N N . SER A 1 124 ? -2.279 30.028 12.412 1.00 38.98 124 SER A N 1
ATOM 797 C CA . SER A 1 124 ? -1.970 31.263 13.122 1.00 26.84 124 SER A CA 1
ATOM 798 C C . SER A 1 124 ? -2.672 31.403 14.464 1.00 40.47 124 SER A C 1
ATOM 799 O O . SER A 1 124 ? -2.171 32.127 15.334 1.00 31.04 124 SER A O 1
ATOM 802 N N . GLY A 1 125 ? -3.813 30.749 14.653 1.00 28.42 125 GLY A N 1
ATOM 803 C CA . GLY A 1 125 ? -4.605 31.034 15.828 1.00 28.62 125 GLY A CA 1
ATOM 804 C C . GLY A 1 125 ? -5.326 32.363 15.796 1.00 38.04 125 GLY A C 1
ATOM 805 O O . GLY A 1 125 ? -5.906 32.760 16.812 1.00 33.63 125 GLY A O 1
ATOM 806 N N . ALA A 1 126 ? -5.318 33.062 14.659 1.00 40.31 126 ALA A N 1
ATOM 807 C CA . ALA A 1 126 ? -5.931 34.379 14.590 1.00 29.93 126 ALA A CA 1
ATOM 808 C C . ALA A 1 126 ? -7.448 34.257 14.634 1.00 23.17 126 ALA A C 1
ATOM 809 O O . ALA A 1 126 ? -8.022 33.178 14.456 1.00 25.89 126 ALA A O 1
ATOM 811 N N . GLN A 1 127 ? -8.105 35.389 14.870 1.00 22.19 127 GLN A N 1
ATOM 812 C CA . GLN A 1 127 ? -9.554 35.482 14.755 1.00 21.44 127 GLN A CA 1
ATOM 813 C C . GLN A 1 127 ? -9.910 35.884 13.331 1.00 20.09 127 GLN A C 1
ATOM 814 O O . GLN A 1 127 ? -9.378 36.873 12.817 1.00 20.08 127 GLN A O 1
ATOM 820 N N . LEU A 1 128 ? -10.812 35.128 12.704 1.00 19.85 128 LEU A N 1
ATOM 821 C CA . LEU A 1 128 ? -11.330 35.508 11.394 1.00 18.61 128 LEU A CA 1
ATOM 822 C C . LEU A 1 128 ? -12.431 36.546 11.576 1.00 19.38 128 LEU A C 1
ATOM 823 O O . LEU A 1 128 ? -13.311 36.384 12.432 1.00 18.43 128 LEU A O 1
ATOM 828 N N . VAL A 1 129 ? -12.369 37.617 10.780 1.00 16.68 129 VAL A N 1
ATOM 829 C CA . VAL A 1 129 ? -13.293 38.745 10.859 1.00 15.94 129 VAL A CA 1
ATOM 830 C C . VAL A 1 129 ? -14.002 38.901 9.521 1.00 14.94 129 VAL A C 1
ATOM 831 O O . VAL A 1 129 ? -13.340 39.000 8.479 1.00 14.51 129 VAL A O 1
ATOM 835 N N . ALA A 1 130 ? -15.337 38.959 9.547 1.00 14.67 130 ALA A N 1
ATOM 836 C CA . ALA A 1 130 ? -16.089 39.124 8.304 1.00 13.80 130 ALA A CA 1
ATOM 837 C C . ALA A 1 130 ? -17.516 39.598 8.580 1.00 13.70 130 ALA A C 1
ATOM 838 O O . ALA A 1 130 ? -18.032 39.494 9.700 1.00 14.33 130 ALA A O 1
ATOM 840 N N . SER A 1 131 ? -18.144 40.145 7.537 1.00 12.83 131 SER A N 1
ATOM 841 C CA . SER A 1 131 ? -19.562 40.456 7.602 1.00 12.77 131 SER A CA 1
ATOM 842 C C . SER A 1 131 ? -20.374 39.167 7.739 1.00 13.35 131 SER A C 1
ATOM 843 O O . SER A 1 131 ? -19.897 38.063 7.441 1.00 13.60 131 SER A O 1
ATOM 846 N N . GLN A 1 132 ? -21.623 39.315 8.188 1.00 15.12 132 GLN A N 1
ATOM 847 C CA . GLN A 1 132 ? -22.454 38.133 8.392 1.00 17.08 132 GLN A CA 1
ATOM 848 C C . GLN A 1 132 ? -22.648 37.321 7.118 1.00 14.94 132 GLN A C 1
ATOM 849 O O . GLN A 1 132 ? -22.524 36.086 7.192 1.00 18.48 132 GLN A O 1
ATOM 855 N N . PRO A 1 133 ? -22.908 37.911 5.937 1.00 13.45 133 PRO A N 1
ATOM 856 C CA . PRO A 1 133 ? -23.084 37.054 4.749 1.00 13.20 133 PRO A CA 1
ATOM 857 C C . PRO A 1 133 ? -21.809 36.349 4.327 1.00 12.89 133 PRO A C 1
ATOM 858 O O . PRO A 1 133 ? -21.860 35.201 3.861 1.00 13.32 133 PRO A O 1
ATOM 862 N N . ASN A 1 134 ? -20.665 37.016 4.451 1.00 12.54 134 ASN A N 1
ATOM 863 C CA . ASN A 1 134 ? -19.401 36.350 4.166 1.00 14.17 134 ASN A CA 1
ATOM 864 C C . ASN A 1 134 ? -19.144 35.228 5.161 1.00 13.88 134 ASN A C 1
ATOM 865 O O . ASN A 1 134 ? -18.634 34.164 4.789 1.00 14.64 134 ASN A O 1
ATOM 870 N N . ALA A 1 135 ? -19.469 35.464 6.440 1.00 14.57 135 ALA A N 1
ATOM 871 C CA . ALA A 1 135 ? -19.340 34.416 7.455 1.00 19.76 135 ALA A CA 1
ATOM 872 C C . ALA A 1 135 ? -20.196 33.201 7.104 1.00 17.04 135 ALA A C 1
ATOM 873 O O . ALA A 1 135 ? -19.723 32.060 7.138 1.00 17.22 135 ALA A O 1
ATOM 875 N N . ASP A 1 136 ? -21.462 33.432 6.748 1.00 16.03 136 ASP A N 1
ATOM 876 C CA . ASP A 1 136 ? -22.340 32.334 6.355 1.00 22.46 136 ASP A CA 1
ATOM 877 C C . ASP A 1 136 ? -21.762 31.553 5.181 1.00 16.62 136 ASP A C 1
ATOM 878 O O . ASP A 1 136 ? -21.761 30.315 5.193 1.00 21.36 136 ASP A O 1
ATOM 883 N N . GLN A 1 137 ? -21.263 32.258 4.160 1.00 16.49 137 GLN A N 1
ATOM 884 C CA . GLN A 1 137 ? -20.796 31.569 2.961 1.00 17.81 137 GLN A CA 1
ATOM 885 C C . GLN A 1 137 ? -19.464 30.863 3.208 1.00 18.13 137 GLN A C 1
ATOM 886 O O . GLN A 1 137 ? -19.221 29.769 2.676 1.00 20.06 137 GLN A O 1
ATOM 892 N N . MET A 1 138 ? -18.600 31.457 4.028 1.00 16.13 138 MET A N 1
ATOM 893 C CA . MET A 1 138 ? -17.367 30.771 4.394 1.00 17.86 138 MET A CA 1
ATOM 894 C C . MET A 1 138 ? -17.653 29.540 5.242 1.00 18.56 138 MET A C 1
ATOM 895 O O . MET A 1 138 ? -16.963 28.527 5.116 1.00 23.26 138 MET A O 1
ATOM 900 N N . ALA A 1 139 ? -18.683 29.598 6.095 1.00 21.30 139 ALA A N 1
ATOM 901 C CA . ALA A 1 139 ? -19.062 28.418 6.871 1.00 23.80 139 ALA A CA 1
ATOM 902 C C . ALA A 1 139 ? -19.615 27.303 5.986 1.00 27.21 139 ALA A C 1
ATOM 903 O O . ALA A 1 139 ? -19.581 26.136 6.389 1.00 26.91 139 ALA A O 1
ATOM 905 N N . ARG A 1 140 ? -20.119 27.645 4.799 1.00 23.73 140 ARG A N 1
ATOM 906 C CA . ARG A 1 140 ? -20.584 26.706 3.786 1.00 26.39 140 ARG A CA 1
ATOM 907 C C . ARG A 1 140 ? -19.476 26.259 2.836 1.00 28.86 140 ARG A C 1
ATOM 908 O O . ARG A 1 140 ? -19.753 25.520 1.880 1.00 27.01 140 ARG A O 1
ATOM 916 N N . GLY A 1 141 ? -18.238 26.684 3.070 1.00 25.32 141 GLY A N 1
ATOM 917 C CA . GLY A 1 141 ? -17.177 26.425 2.110 1.00 20.56 141 GLY A CA 1
ATOM 918 C C . GLY A 1 141 ? -17.439 26.993 0.732 1.00 27.20 141 GLY A C 1
ATOM 919 O O . GLY A 1 141 ? -17.078 26.364 -0.267 1.00 22.51 141 GLY A O 1
ATOM 920 N N . GLY A 1 142 ? -18.071 28.167 0.649 1.00 17.96 142 GLY A N 1
ATOM 921 C CA . GLY A 1 142 ? -18.347 28.828 -0.615 1.00 16.84 142 GLY A CA 1
ATOM 922 C C . GLY A 1 142 ? -19.620 28.403 -1.311 1.00 18.73 142 GLY A C 1
ATOM 923 O O . GLY A 1 142 ? -19.962 28.980 -2.350 1.00 17.82 142 GLY A O 1
ATOM 924 N N . ARG A 1 143 ? -20.339 27.427 -0.772 1.00 18.17 143 ARG A N 1
ATOM 925 C CA . ARG A 1 143 ? -21.533 26.931 -1.430 1.00 18.15 143 ARG A CA 1
ATOM 926 C C . ARG A 1 143 ? -22.693 27.917 -1.299 1.00 21.52 143 ARG A C 1
ATOM 927 O O . ARG A 1 143 ? -22.673 28.846 -0.488 1.00 20.57 143 ARG A O 1
ATOM 935 N N . GLN A 1 144 ? -23.726 27.681 -2.114 1.00 18.32 144 GLN A N 1
ATOM 936 C CA . GLN A 1 144 ? -24.935 28.507 -2.149 1.00 16.98 144 GLN A CA 1
ATOM 937 C C . GLN A 1 144 ? -24.615 29.957 -2.513 1.00 16.61 144 GLN A C 1
ATOM 938 O O . GLN A 1 144 ? -25.290 30.880 -2.065 1.00 16.30 144 GLN A O 1
ATOM 944 N N . ASP A 1 145 ? -23.572 30.162 -3.313 1.00 14.42 145 ASP A N 1
ATOM 945 C CA . ASP A 1 145 ? -23.240 31.492 -3.817 1.00 17.32 145 ASP A CA 1
ATOM 946 C C . ASP A 1 145 ? -24.373 31.980 -4.721 1.00 20.66 145 ASP A C 1
ATOM 947 O O . ASP A 1 145 ? -24.881 31.216 -5.550 1.00 13.09 145 ASP A O 1
ATOM 952 N N . PHE A 1 146 ? -24.793 33.246 -4.553 1.00 11.80 146 PHE A N 1
ATOM 953 C CA . PHE A 1 146 ? -26.007 33.694 -5.247 1.00 13.77 146 PHE A CA 1
ATOM 954 C C . PHE A 1 146 ? -25.859 33.571 -6.755 1.00 19.21 146 PHE A C 1
ATOM 955 O O . PHE A 1 146 ? -26.855 33.379 -7.466 1.00 11.41 146 PHE A O 1
ATOM 963 N N . ALA A 1 147 ? -24.633 33.694 -7.254 1.00 14.67 147 ALA A N 1
ATOM 964 C CA . ALA A 1 147 ? -24.339 33.708 -8.680 1.00 11.96 147 ALA A CA 1
ATOM 965 C C . ALA A 1 147 ? -23.683 32.436 -9.168 1.00 11.74 147 ALA A C 1
ATOM 966 O O . ALA A 1 147 ? -23.885 32.058 -10.324 1.00 14.12 147 ALA A O 1
ATOM 968 N N . LEU A 1 148 ? -22.918 31.756 -8.319 1.00 12.33 148 LEU A N 1
ATOM 969 C CA . LEU A 1 148 ? -22.185 30.570 -8.752 1.00 14.01 148 LEU A CA 1
ATOM 970 C C . LEU A 1 148 ? -22.719 29.264 -8.184 1.00 17.01 148 LEU A C 1
ATOM 971 O O . LEU A 1 148 ? -22.301 28.194 -8.648 1.00 22.55 148 LEU A O 1
ATOM 976 N N . GLY A 1 149 ? -23.621 29.309 -7.206 1.00 19.33 149 GLY A N 1
ATOM 977 C CA . GLY A 1 149 ? -24.071 28.069 -6.597 1.00 24.57 149 GLY A CA 1
ATOM 978 C C . GLY A 1 149 ? -22.925 27.369 -5.892 1.00 21.10 149 GLY A C 1
ATOM 979 O O . GLY A 1 149 ? -22.120 27.999 -5.201 1.00 21.99 149 GLY A O 1
ATOM 980 N N . ASP A 1 150 ? -22.828 26.051 -6.089 1.00 22.86 150 ASP A N 1
ATOM 981 C CA . ASP A 1 150 ? -21.797 25.235 -5.451 1.00 25.85 150 ASP A CA 1
ATOM 982 C C . ASP A 1 150 ? -20.599 24.980 -6.367 1.00 21.77 150 ASP A C 1
ATOM 983 O O . ASP A 1 150 ? -19.825 24.044 -6.125 1.00 23.15 150 ASP A O 1
ATOM 988 N N . ALA A 1 151 ? -20.436 25.792 -7.411 1.00 20.59 151 ALA A N 1
ATOM 989 C CA . ALA A 1 151 ? -19.470 25.491 -8.462 1.00 24.91 151 ALA A CA 1
ATOM 990 C C . ALA A 1 151 ? -18.025 25.583 -7.988 1.00 26.84 151 ALA A C 1
ATOM 991 O O . ALA A 1 151 ? -17.161 24.881 -8.524 1.00 24.50 151 ALA A O 1
ATOM 993 N N . LEU A 1 152 ? -17.728 26.442 -7.018 1.00 21.65 152 LEU A N 1
ATOM 994 C CA . LEU A 1 152 ? -16.345 26.733 -6.634 1.00 18.67 152 LEU A CA 1
ATOM 995 C C . LEU A 1 152 ? -16.175 26.676 -5.118 1.00 23.26 152 LEU A C 1
ATOM 996 O O . LEU A 1 152 ? -15.897 27.694 -4.468 1.00 19.80 152 LEU A O 1
ATOM 1001 N N . PRO A 1 153 ? -16.282 25.487 -4.529 1.00 21.46 153 PRO A N 1
ATOM 1002 C CA . PRO A 1 153 ? -16.164 25.363 -3.074 1.00 21.96 153 PRO A CA 1
ATOM 1003 C C . PRO A 1 153 ? -14.719 25.464 -2.597 1.00 29.73 153 PRO A C 1
ATOM 1004 O O . PRO A 1 153 ? -13.765 25.322 -3.363 1.00 21.72 153 PRO A O 1
ATOM 1008 N N . PHE A 1 154 ? -14.577 25.716 -1.299 1.00 21.22 154 PHE A N 1
ATOM 1009 C CA . PHE A 1 154 ? -13.269 25.802 -0.662 1.00 32.26 154 PHE A CA 1
ATOM 1010 C C . PHE A 1 154 ? -13.411 25.332 0.780 1.00 29.41 154 PHE A C 1
ATOM 1011 O O . PHE A 1 154 ? -14.526 25.077 1.250 1.00 24.46 154 PHE A O 1
ATOM 1019 N N . PRO A 1 155 ? -12.298 25.165 1.501 1.00 31.32 155 PRO A N 1
ATOM 1020 C CA . PRO A 1 155 ? -12.371 24.636 2.895 1.00 26.81 155 PRO A CA 1
ATOM 1021 C C . PRO A 1 155 ? -13.262 25.480 3.792 1.00 29.07 155 PRO A C 1
ATOM 1022 O O . PRO A 1 155 ? -13.032 26.688 3.947 1.00 22.28 155 PRO A O 1
ATOM 1026 N N . PRO A 1 156 ? -14.265 24.874 4.434 1.00 25.44 156 PRO A N 1
ATOM 1027 C CA . PRO A 1 156 ? -15.141 25.644 5.322 1.00 23.37 156 PRO A CA 1
ATOM 1028 C C . PRO A 1 156 ? -14.386 26.141 6.541 1.00 42.77 156 PRO A C 1
ATOM 1029 O O . PRO A 1 156 ? -13.488 25.474 7.055 1.00 29.85 156 PRO A O 1
ATOM 1033 N N . VAL A 1 157 ? -14.765 27.333 6.995 1.00 22.34 157 VAL A N 1
ATOM 1034 C CA . VAL A 1 157 ? -14.110 27.997 8.118 1.00 24.86 157 VAL A CA 1
ATOM 1035 C C . VAL A 1 157 ? -15.155 28.797 8.884 1.00 36.06 157 VAL A C 1
ATOM 1036 O O . VAL A 1 157 ? -16.089 29.359 8.297 1.00 23.83 157 VAL A O 1
ATOM 1040 N N . THR A 1 158 ? -14.985 28.852 10.202 1.00 22.51 158 THR A N 1
ATOM 1041 C CA . THR A 1 158 ? -15.873 29.597 11.084 1.00 37.30 158 THR A CA 1
ATOM 1042 C C . THR A 1 158 ? -15.329 31.000 11.338 1.00 21.14 158 THR A C 1
ATOM 1043 O O . THR A 1 158 ? -14.134 31.175 11.589 1.00 24.26 158 THR A O 1
ATOM 1047 N N . THR A 1 159 ? -16.209 31.997 11.257 1.00 21.52 159 THR A N 1
ATOM 1048 C CA . THR A 1 159 ? -15.842 33.371 11.581 1.00 19.21 159 THR A CA 1
ATOM 1049 C C . THR A 1 159 ? -15.968 33.592 13.086 1.00 23.06 159 THR A C 1
ATOM 1050 O O . THR A 1 159 ? -16.965 33.199 13.703 1.00 29.92 159 THR A O 1
ATOM 1054 N N . ASP A 1 160 ? -14.944 34.202 13.679 1.00 20.21 160 ASP A N 1
ATOM 1055 C CA . ASP A 1 160 ? -14.904 34.474 15.112 1.00 21.13 160 ASP A CA 1
ATOM 1056 C C . ASP A 1 160 ? -15.534 35.805 15.473 1.00 29.58 160 ASP A C 1
ATOM 1057 O O . ASP A 1 160 ? -16.136 35.929 16.542 1.00 27.73 160 ASP A O 1
ATOM 1062 N N . LYS A 1 161 ? -15.393 36.809 14.612 1.00 19.57 161 LYS A N 1
ATOM 1063 C CA . LYS A 1 161 ? -15.863 38.161 14.898 1.00 23.05 161 LYS A CA 1
ATOM 1064 C C . LYS A 1 161 ? -16.702 38.638 13.724 1.00 18.45 161 LYS A C 1
ATOM 1065 O O . LYS A 1 161 ? -16.184 38.782 12.612 1.00 18.60 161 LYS A O 1
ATOM 1071 N N . ILE A 1 162 ? -17.993 38.874 13.962 1.00 20.10 162 ILE A N 1
ATOM 1072 C CA . ILE A 1 162 ? -18.835 39.492 12.939 1.00 16.62 162 ILE A CA 1
ATOM 1073 C C . ILE A 1 162 ? -18.574 40.991 12.973 1.00 21.01 162 ILE A C 1
ATOM 1074 O O . ILE A 1 162 ? -18.660 41.626 14.028 1.00 25.68 162 ILE A O 1
ATOM 1079 N N . ILE A 1 163 ? -18.220 41.552 11.835 1.00 17.05 163 ILE A N 1
ATOM 1080 C CA . ILE A 1 163 ? -17.929 42.974 11.745 1.00 14.71 163 ILE A CA 1
ATOM 1081 C C . ILE A 1 163 ? -19.153 43.659 11.164 1.00 15.75 163 ILE A C 1
ATOM 1082 O O . ILE A 1 163 ? -19.926 43.057 10.410 1.00 13.94 163 ILE A O 1
ATOM 1087 N N . HIS A 1 164 ? -19.353 44.920 11.540 1.00 14.45 164 HIS A N 1
ATOM 1088 C CA . HIS A 1 164 ? -20.493 45.696 11.087 1.00 14.28 164 HIS A CA 1
ATOM 1089 C C . HIS A 1 164 ? -20.025 46.925 10.328 1.00 13.75 164 HIS A C 1
ATOM 1090 O O . HIS A 1 164 ? -18.872 47.353 10.445 1.00 13.74 164 HIS A O 1
ATOM 1097 N N . HIS A 1 165 ? -20.950 47.511 9.568 1.00 13.48 165 HIS A N 1
ATOM 1098 C CA . HIS A 1 165 ? -20.628 48.696 8.784 1.00 13.38 165 HIS A CA 1
ATOM 1099 C C . HIS A 1 165 ? -20.128 49.810 9.693 1.00 16.51 165 HIS A C 1
ATOM 1100 O O . HIS A 1 165 ? -20.754 50.140 10.714 1.00 14.69 165 HIS A O 1
ATOM 1107 N N . GLN A 1 166 ? -18.984 50.375 9.315 1.00 13.66 166 GLN A N 1
ATOM 1108 C CA . GLN A 1 166 ? -18.297 51.440 10.037 1.00 14.38 166 GLN A CA 1
ATOM 1109 C C . GLN A 1 166 ? -17.778 51.003 11.400 1.00 15.04 166 GLN A C 1
ATOM 1110 O O . GLN A 1 166 ? -17.415 51.859 12.215 1.00 15.85 166 GLN A O 1
ATOM 1116 N N . GLU A 1 167 ? -17.725 49.706 11.680 1.00 15.64 167 GLU A N 1
ATOM 1117 C CA . GLU A 1 167 ? -17.129 49.244 12.932 1.00 21.14 167 GLU A CA 1
ATOM 1118 C C . GLU A 1 167 ? -15.614 49.169 12.795 1.00 18.66 167 GLU A C 1
ATOM 1119 O O . GLU A 1 167 ? -15.092 48.737 11.759 1.00 14.79 167 GLU A O 1
ATOM 1125 N N . SER A 1 168 ? -14.901 49.609 13.839 1.00 16.33 168 SER A N 1
ATOM 1126 C CA . SER A 1 168 ? -13.443 49.633 13.819 1.00 16.48 168 SER A CA 1
ATOM 1127 C C . SER A 1 168 ? -12.816 48.583 14.735 1.00 17.02 168 SER A C 1
ATOM 1128 O O . SER A 1 168 ? -13.340 48.245 15.807 1.00 18.46 168 SER A O 1
ATOM 1131 N N . ILE A 1 169 ? -11.663 48.091 14.293 1.00 16.89 169 ILE A N 1
ATOM 1132 C CA . ILE A 1 169 ? -10.741 47.299 15.097 1.00 21.72 169 ILE A CA 1
ATOM 1133 C C . ILE A 1 169 ? -9.486 48.140 15.300 1.00 18.19 169 ILE A C 1
ATOM 1134 O O . ILE A 1 169 ? -9.019 48.795 14.363 1.00 21.59 169 ILE A O 1
ATOM 1139 N N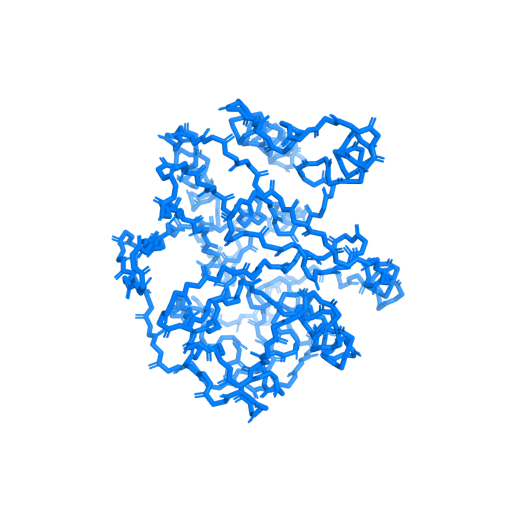 . ILE A 1 170 ? -8.952 48.146 16.517 1.00 19.19 170 ILE A N 1
ATOM 1140 C CA . ILE A 1 170 ? -7.706 48.847 16.810 1.00 23.91 170 ILE A CA 1
ATOM 1141 C C . ILE A 1 170 ? -6.685 47.815 17.255 1.00 28.00 170 ILE A C 1
ATOM 1142 O O . ILE A 1 170 ? -7.021 46.853 17.955 1.00 24.86 170 ILE A O 1
ATOM 1147 N N . LEU A 1 171 ? -5.439 48.004 16.825 1.00 21.84 171 LEU A N 1
ATOM 1148 C CA . LEU A 1 171 ? -4.371 47.085 17.197 1.00 21.71 171 LEU A CA 1
ATOM 1149 C C . LEU A 1 171 ? -3.047 47.790 16.970 1.00 22.40 171 LEU A C 1
ATOM 1150 O O . LEU A 1 171 ? -2.793 48.280 15.863 1.00 21.95 171 LEU A O 1
ATOM 1155 N N . GLY A 1 172 ? -2.234 47.880 18.025 1.00 24.98 172 GLY A N 1
ATOM 1156 C CA . GLY A 1 172 ? -0.867 48.365 17.924 1.00 28.39 172 GLY A CA 1
ATOM 1157 C C . GLY A 1 172 ? -0.709 49.738 17.297 1.00 24.45 172 GLY A C 1
ATOM 1158 O O . GLY A 1 172 ? 0.315 50.028 16.672 1.00 27.03 172 GLY A O 1
ATOM 1159 N N . GLY A 1 173 ? -1.705 50.599 17.447 1.00 23.97 173 GLY A N 1
ATOM 1160 C CA . GLY A 1 173 ? -1.592 51.930 16.897 1.00 24.07 173 GLY A CA 1
ATOM 1161 C C . GLY A 1 173 ? -2.154 52.124 15.506 1.00 24.75 173 GLY A C 1
ATOM 1162 O O . GLY A 1 173 ? -2.025 53.222 14.954 1.00 23.17 173 GLY A O 1
ATOM 1163 N N . ILE A 1 174 ? -2.759 51.107 14.903 1.00 22.76 174 ILE A N 1
ATOM 1164 C CA . ILE A 1 174 ? -3.501 51.325 13.672 1.00 21.06 174 ILE A CA 1
ATOM 1165 C C . ILE A 1 174 ? -4.981 51.147 13.953 1.00 20.04 174 ILE A C 1
ATOM 1166 O O . ILE A 1 174 ? -5.387 50.580 14.970 1.00 20.21 174 ILE A O 1
ATOM 1171 N N . THR A 1 175 ? -5.787 51.621 13.013 1.00 19.24 175 THR A N 1
ATOM 1172 C CA . THR A 1 175 ? -7.236 51.505 13.057 1.00 20.30 175 THR A CA 1
ATOM 1173 C C . THR A 1 175 ? -7.707 50.934 11.733 1.00 20.77 175 THR A C 1
ATOM 1174 O O . THR A 1 175 ? -7.350 51.453 10.674 1.00 20.08 175 THR A O 1
ATOM 1178 N N . VAL A 1 176 ? -8.509 49.879 11.789 1.00 16.81 176 VAL A N 1
ATOM 1179 C CA . VAL A 1 176 ? -9.081 49.284 10.590 1.00 15.86 176 VAL A CA 1
ATOM 1180 C C . VAL A 1 176 ? -10.595 49.343 10.715 1.00 15.34 176 VAL A C 1
ATOM 1181 O O . VAL A 1 176 ? -11.153 48.891 11.719 1.00 15.86 176 VAL A O 1
ATOM 1185 N N . THR A 1 177 ? -11.255 49.878 9.687 1.00 14.91 177 THR A N 1
ATOM 1186 C CA . THR A 1 177 ? -12.694 50.118 9.705 1.00 14.38 177 THR A CA 1
ATOM 1187 C C . THR A 1 177 ? -13.374 49.406 8.544 1.00 13.49 177 THR A C 1
ATOM 1188 O O . THR A 1 177 ? -12.984 49.591 7.387 1.00 13.13 177 THR A O 1
ATOM 1192 N N . ALA A 1 178 ? -14.389 48.604 8.854 1.00 13.26 178 ALA A N 1
ATOM 1193 C CA . ALA A 1 178 ? -15.170 47.941 7.817 1.00 12.53 178 ALA A CA 1
ATOM 1194 C C . ALA A 1 178 ? -16.115 48.936 7.155 1.00 14.16 178 ALA A C 1
ATOM 1195 O O . ALA A 1 178 ? -16.812 49.701 7.833 1.00 12.68 178 ALA A O 1
ATOM 1197 N N . LEU A 1 179 ? -16.138 48.921 5.833 1.00 11.68 179 LEU A N 1
ATOM 1198 C CA . LEU A 1 179 ? -17.145 49.616 5.037 1.00 11.40 179 LEU A CA 1
ATOM 1199 C C . LEU A 1 179 ? -17.892 48.556 4.247 1.00 11.24 179 LEU A C 1
ATOM 1200 O O . LEU A 1 179 ? -17.299 47.881 3.393 1.00 10.74 179 LEU A O 1
ATOM 1205 N N . PHE A 1 180 ? -19.169 48.373 4.559 1.00 10.82 180 PHE A N 1
ATOM 1206 C CA . PHE A 1 180 ? -19.977 47.433 3.798 1.00 10.36 180 PHE A CA 1
ATOM 1207 C C . PHE A 1 180 ? -20.191 47.997 2.400 1.00 10.13 180 PHE A C 1
ATOM 1208 O O . PHE A 1 180 ? -20.792 49.067 2.241 1.00 10.12 180 PHE A O 1
ATOM 1216 N N . THR A 1 181 ? -19.738 47.271 1.390 1.00 10.22 181 THR A N 1
ATOM 1217 C CA . THR A 1 181 ? -19.862 47.696 0.002 1.00 10.22 181 THR A CA 1
ATOM 1218 C C . THR A 1 181 ? -20.473 46.541 -0.797 1.00 9.93 181 THR A C 1
ATOM 1219 O O . THR A 1 181 ? -19.819 45.948 -1.656 1.00 9.90 181 THR A O 1
ATOM 1223 N N . PRO A 1 182 ? -21.737 46.207 -0.530 1.00 9.83 182 PRO A N 1
ATOM 1224 C CA . PRO A 1 182 ? -22.342 45.024 -1.152 1.00 12.29 182 PRO A CA 1
ATOM 1225 C C . PRO A 1 182 ? -22.588 45.217 -2.637 1.00 15.00 182 PRO A C 1
ATOM 1226 O O . PRO A 1 182 ? -22.690 46.336 -3.141 1.00 11.28 182 PRO A O 1
ATOM 1230 N N . GLY A 1 183 ? -22.720 44.090 -3.335 1.00 9.75 183 GLY A N 1
ATOM 1231 C CA . GLY A 1 183 ? -23.065 44.133 -4.740 1.00 10.00 183 GLY A CA 1
ATOM 1232 C C . GLY A 1 183 ? -22.367 43.030 -5.493 1.00 10.04 183 GLY A C 1
ATOM 1233 O O . GLY A 1 183 ? -23.016 42.203 -6.143 1.00 12.53 183 GLY A O 1
ATOM 1234 N N . HIS A 1 184 ? -21.035 42.986 -5.389 1.00 10.02 184 HIS A N 1
ATOM 1235 C CA . HIS A 1 184 ? -20.306 41.839 -5.926 1.00 10.16 184 HIS A CA 1
ATOM 1236 C C . HIS A 1 184 ? -20.787 40.548 -5.274 1.00 12.45 184 HIS A C 1
ATOM 1237 O O . HIS A 1 184 ? -21.045 39.549 -5.958 1.00 10.27 184 HIS A O 1
ATOM 1244 N N . LEU A 1 185 ? -20.878 40.553 -3.951 1.00 9.81 185 LEU A N 1
ATOM 1245 C CA . LEU A 1 185 ? -21.567 39.589 -3.106 1.00 9.77 185 LEU A CA 1
ATOM 1246 C C . LEU A 1 185 ? -22.391 40.377 -2.103 1.00 9.60 185 LEU A C 1
ATOM 1247 O O . LEU A 1 185 ? -22.098 41.547 -1.831 1.00 9.95 185 LEU A O 1
ATOM 1252 N N . PRO A 1 186 ? -23.420 39.763 -1.516 1.00 9.65 186 PRO A N 1
ATOM 1253 C CA . PRO A 1 186 ? -24.209 40.481 -0.507 1.00 9.63 186 PRO A CA 1
ATOM 1254 C C . PRO A 1 186 ? -23.371 40.975 0.665 1.00 9.59 186 PRO A C 1
ATOM 1255 O O . PRO A 1 186 ? -23.645 42.052 1.203 1.00 9.61 186 PRO A O 1
ATOM 1259 N N . GLY A 1 187 ? -22.334 40.240 1.051 1.00 9.66 187 GLY A N 1
ATOM 1260 C CA . GLY A 1 187 ? -21.533 40.618 2.199 1.00 15.34 187 GLY A CA 1
ATOM 1261 C C . GLY A 1 187 ? -20.256 41.361 1.872 1.00 13.67 187 GLY A C 1
ATOM 1262 O O . GLY A 1 187 ? -19.433 41.560 2.774 1.00 10.41 187 GLY A O 1
ATOM 1263 N N . SER A 1 188 ? -20.066 41.787 0.621 1.00 9.65 188 SER A N 1
ATOM 1264 C CA . SER A 1 188 ? -18.814 42.413 0.212 1.00 9.78 188 SER A CA 1
ATOM 1265 C C . SER A 1 188 ? -18.423 43.541 1.164 1.00 9.92 188 SER A C 1
ATOM 1266 O O . SER A 1 188 ? -19.226 44.427 1.477 1.00 9.88 188 SER A O 1
ATOM 1269 N N . THR A 1 189 ? -17.181 43.498 1.622 1.00 10.22 189 THR A N 1
ATOM 1270 C CA . THR A 1 189 ? -16.677 44.434 2.618 1.00 10.52 189 THR A CA 1
ATOM 1271 C C . THR A 1 189 ? -15.390 45.068 2.117 1.00 10.85 189 THR A C 1
ATOM 1272 O O . THR A 1 189 ? -14.482 44.357 1.657 1.00 11.23 189 THR A O 1
ATOM 1276 N N . SER A 1 190 ? -15.312 46.400 2.188 1.00 11.03 190 SER A N 1
ATOM 1277 C CA . SER A 1 190 ? -14.062 47.119 1.971 1.00 11.56 190 SER A CA 1
ATOM 1278 C C . SER A 1 190 ? -13.515 47.565 3.326 1.00 12.11 190 SER A C 1
ATOM 1279 O O . SER A 1 190 ? -14.230 47.573 4.335 1.00 12.04 190 SER A O 1
ATOM 1282 N N . TRP A 1 191 ? -12.225 47.906 3.351 1.00 12.73 191 TRP A N 1
ATOM 1283 C CA . TRP A 1 191 ? -11.552 48.185 4.615 1.00 14.47 191 TRP A CA 1
ATOM 1284 C C . TRP A 1 191 ? -10.737 49.465 4.510 1.00 14.02 191 TRP A C 1
ATOM 1285 O O . TRP A 1 191 ? -9.912 49.613 3.606 1.00 14.27 191 TRP A O 1
ATOM 1296 N N . ARG A 1 192 ? -10.963 50.380 5.451 1.00 14.40 192 ARG A N 1
ATOM 1297 C CA . ARG A 1 192 ? -10.239 51.639 5.543 1.00 15.16 192 ARG A CA 1
ATOM 1298 C C . ARG A 1 192 ? -9.258 51.540 6.702 1.00 17.73 192 ARG A C 1
ATOM 1299 O O . ARG A 1 192 ? -9.640 51.151 7.816 1.00 18.09 192 ARG A O 1
ATOM 1307 N N . VAL A 1 193 ? -8.004 51.889 6.448 1.00 16.75 193 VAL A N 1
ATOM 1308 C CA . VAL A 1 193 ? -6.930 51.687 7.415 1.00 17.74 193 VAL A CA 1
ATOM 1309 C C . VAL A 1 193 ? -6.271 53.029 7.678 1.00 18.76 193 VAL A C 1
ATOM 1310 O O . VAL A 1 193 ? -5.920 53.746 6.734 1.00 18.92 193 VAL A O 1
ATOM 1314 N N . THR A 1 194 ? -6.109 53.372 8.958 1.00 19.57 194 THR A N 1
ATOM 1315 C CA . THR A 1 194 ? -5.247 54.477 9.364 1.00 20.83 194 THR A CA 1
ATOM 1316 C C . THR A 1 194 ? -3.982 53.901 9.986 1.00 21.88 194 THR A C 1
ATOM 1317 O O . THR A 1 194 ? -4.049 53.192 10.997 1.00 23.81 194 THR A O 1
ATOM 1321 N N . LEU A 1 195 ? -2.841 54.202 9.377 1.00 22.63 195 LEU A N 1
ATOM 1322 C CA . LEU A 1 195 ? -1.569 53.590 9.721 1.00 26.21 195 LEU A CA 1
ATOM 1323 C C . LEU A 1 195 ? -0.865 54.384 10.814 1.00 30.60 195 LEU A C 1
ATOM 1324 O O . LEU A 1 195 ? -1.180 55.548 11.075 1.00 25.59 195 LEU A O 1
ATOM 1329 N N . ARG A 1 196 ? 0.101 53.727 11.459 1.00 26.61 196 ARG A N 1
ATOM 1330 C CA . ARG A 1 196 ? 0.887 54.389 12.496 1.00 39.43 196 ARG A CA 1
ATOM 1331 C C . ARG A 1 196 ? 1.611 55.618 11.959 1.00 33.76 196 ARG A C 1
ATOM 1332 O O . ARG A 1 196 ? 1.840 56.578 12.704 1.00 36.87 196 ARG A O 1
ATOM 1340 N N . ASN A 1 197 ? 1.988 55.613 10.685 1.00 36.52 197 ASN A N 1
ATOM 1341 C CA . ASN A 1 197 ? 2.685 56.760 10.115 1.00 29.51 197 ASN A CA 1
ATOM 1342 C C . ASN A 1 197 ? 1.739 57.864 9.656 1.00 45.35 197 ASN A C 1
ATOM 1343 O O . ASN A 1 197 ? 2.185 58.773 8.949 1.00 35.96 197 ASN A O 1
ATOM 1348 N N . GLY A 1 198 ? 0.456 57.798 10.028 1.00 27.69 198 GLY A N 1
ATOM 1349 C CA . GLY A 1 198 ? -0.505 58.826 9.683 1.00 30.63 198 GLY A CA 1
ATOM 1350 C C . GLY A 1 198 ? -1.131 58.713 8.309 1.00 28.89 198 GLY A C 1
ATOM 1351 O O . GLY A 1 198 ? -2.064 59.470 8.005 1.00 36.37 198 GLY A O 1
ATOM 1352 N N . LYS A 1 199 ? -0.661 57.806 7.462 1.00 28.14 199 LYS A N 1
ATOM 1353 C CA . LYS A 1 199 ? -1.225 57.678 6.131 1.00 24.34 199 LYS A CA 1
ATOM 1354 C C . LYS A 1 199 ? -2.473 56.799 6.171 1.00 30.14 199 LYS A C 1
ATOM 1355 O O . LYS A 1 199 ? -2.660 55.989 7.087 1.00 22.57 199 LYS A O 1
ATOM 1361 N N . THR A 1 200 ? -3.347 56.982 5.185 1.00 21.86 200 THR A N 1
ATOM 1362 C CA . THR A 1 200 ? -4.604 56.248 5.149 1.00 20.49 200 THR A CA 1
ATOM 1363 C C . THR A 1 200 ? -4.641 55.372 3.908 1.00 21.66 200 THR A C 1
ATOM 1364 O O . THR A 1 200 ? -4.109 55.734 2.856 1.00 23.19 200 THR A O 1
ATOM 1368 N N . LEU A 1 201 ? -5.288 54.225 4.043 1.00 18.74 201 LEU A N 1
ATOM 1369 C CA . LEU A 1 201 ? -5.301 53.233 2.982 1.00 18.09 201 LEU A CA 1
ATOM 1370 C C . LEU A 1 201 ? -6.705 52.674 2.856 1.00 18.06 201 LEU A C 1
ATOM 1371 O O . LEU A 1 201 ? -7.386 52.458 3.864 1.00 16.58 201 LEU A O 1
ATOM 1376 N N . ILE A 1 202 ? -7.132 52.416 1.620 1.00 16.31 202 ILE A N 1
ATOM 1377 C CA . ILE A 1 202 ? -8.365 51.681 1.374 1.00 15.27 202 ILE A CA 1
ATOM 1378 C C . ILE A 1 202 ? -7.993 50.361 0.720 1.00 15.04 202 ILE A C 1
ATOM 1379 O O . ILE A 1 202 ? -7.104 50.310 -0.133 1.00 15.49 202 ILE A O 1
ATOM 1384 N N . TYR A 1 203 ? -8.643 49.292 1.155 1.00 14.48 203 TYR A N 1
ATOM 1385 C CA . TYR A 1 203 ? -8.614 47.996 0.481 1.00 14.18 203 TYR A CA 1
ATOM 1386 C C . TYR A 1 203 ? -10.032 47.809 -0.044 1.00 13.32 203 TYR A C 1
ATOM 1387 O O . TYR A 1 203 ? -10.943 47.473 0.717 1.00 12.87 203 TYR A O 1
ATOM 1396 N N . ALA A 1 204 ? -10.223 48.070 -1.332 1.00 13.19 204 ALA A N 1
ATOM 1397 C CA . ALA A 1 204 ? -11.551 48.060 -1.936 1.00 12.50 204 ALA A CA 1
ATOM 1398 C C . ALA A 1 204 ? -11.886 46.656 -2.400 1.00 12.12 204 ALA A C 1
ATOM 1399 O O . ALA A 1 204 ? -11.083 46.024 -3.090 1.00 12.45 204 ALA A O 1
ATOM 1401 N N . ASP A 1 205 ? -13.068 46.174 -2.032 1.00 11.55 205 ASP A N 1
ATOM 1402 C CA . ASP A 1 205 ? -13.522 44.925 -2.611 1.00 11.27 205 ASP A CA 1
ATOM 1403 C C . ASP A 1 205 ? -13.969 45.186 -4.050 1.00 12.55 205 ASP A C 1
ATOM 1404 O O . ASP A 1 205 ? -14.083 46.333 -4.493 1.00 11.45 205 ASP A O 1
ATOM 1409 N N . SER A 1 206 ? -14.188 44.105 -4.792 1.00 11.23 206 SER A N 1
ATOM 1410 C CA . SER A 1 206 ? -14.661 44.208 -6.164 1.00 11.35 206 SER A CA 1
ATOM 1411 C C . SER A 1 206 ? -16.017 44.900 -6.238 1.00 11.05 206 SER A C 1
ATOM 1412 O O . SER A 1 206 ? -16.884 44.699 -5.387 1.00 11.35 206 SER A O 1
ATOM 1415 N N . LEU A 1 207 ? -16.200 45.722 -7.274 1.00 11.38 207 LEU A N 1
ATOM 1416 C CA . LEU A 1 207 ? -17.498 46.314 -7.582 1.00 11.31 207 LEU A CA 1
ATOM 1417 C C . LEU A 1 207 ? -18.111 45.679 -8.828 1.00 16.47 207 LEU A C 1
ATOM 1418 O O . LEU A 1 207 ? -19.046 46.233 -9.408 1.00 18.74 207 LEU A O 1
ATOM 1423 N N . ALA A 1 208 ? -17.604 44.522 -9.242 1.00 13.91 208 ALA A N 1
ATOM 1424 C CA . ALA A 1 208 ? -18.073 43.888 -10.470 1.00 12.00 208 ALA A CA 1
ATOM 1425 C C . ALA A 1 208 ? -19.341 43.082 -10.219 1.00 19.49 208 ALA A C 1
ATOM 1426 O O . ALA A 1 208 ? -19.479 42.411 -9.193 1.00 15.93 208 ALA A O 1
ATOM 1428 N N . THR A 1 209 ? -20.262 43.131 -11.179 1.00 14.32 209 THR A N 1
ATOM 1429 C CA . THR A 1 209 ? -21.547 42.454 -11.092 1.00 12.82 209 THR A CA 1
ATOM 1430 C C . THR A 1 209 ? -21.737 41.520 -12.293 1.00 13.31 209 THR A C 1
ATOM 1431 O O . THR A 1 209 ? -21.072 41.680 -13.325 1.00 14.73 209 THR A O 1
ATOM 1435 N N . PRO A 1 210 ? -22.590 40.494 -12.168 1.00 20.68 210 PRO A N 1
ATOM 1436 C CA . PRO A 1 210 ? -22.692 39.478 -13.228 1.00 19.93 210 PRO A CA 1
ATOM 1437 C C . PRO A 1 210 ? -23.527 39.920 -14.420 1.00 26.12 210 PRO A C 1
ATOM 1438 O O . PRO A 1 210 ? -24.580 40.541 -14.267 1.00 28.29 210 PRO A O 1
ATOM 1442 N N . ASP A 1 211 ? -23.072 39.551 -15.620 1.00 17.44 211 ASP A N 1
ATOM 1443 C CA . ASP A 1 211 ? -23.873 39.796 -16.823 1.00 18.30 211 ASP A CA 1
ATOM 1444 C C . ASP A 1 211 ? -25.237 39.106 -16.719 1.00 18.82 211 ASP A C 1
ATOM 1445 O O . ASP A 1 211 ? -25.327 37.942 -16.305 1.00 29.95 211 ASP A O 1
ATOM 1450 N N . TYR A 1 212 ? -26.299 39.849 -17.069 1.00 22.87 212 TYR A N 1
ATOM 1451 C CA . TYR A 1 212 ? -27.656 39.347 -17.307 1.00 22.58 212 TYR A CA 1
ATOM 1452 C C . TYR A 1 212 ? -28.469 39.132 -16.038 1.00 18.22 212 TYR A C 1
ATOM 1453 O O . TYR A 1 212 ? -29.611 39.591 -15.943 1.00 55.37 212 TYR A O 1
ATOM 1462 N N . LEU A 1 213 ? -27.898 38.434 -15.070 1.00 23.57 213 LEU A N 1
ATOM 1463 C CA . LEU A 1 213 ? -28.629 38.030 -13.877 1.00 21.20 213 LEU A CA 1
ATOM 1464 C C . LEU A 1 213 ? -28.630 39.119 -12.791 1.00 21.25 213 LEU A C 1
ATOM 1465 O O . LEU A 1 213 ? -28.919 38.829 -11.622 1.00 22.19 213 LEU A O 1
ATOM 1470 N N . LEU A 1 214 ? -28.353 40.370 -13.180 1.00 24.64 214 LEU A N 1
ATOM 1471 C CA . LEU A 1 214 ? -28.360 41.512 -12.263 1.00 31.12 214 LEU A CA 1
ATOM 1472 C C . LEU A 1 214 ? -29.738 41.787 -11.698 1.00 24.76 214 LEU A C 1
ATOM 1473 O O . LEU A 1 214 ? -29.903 41.980 -10.487 1.00 23.33 214 LEU A O 1
ATOM 1478 N N . ILE A 1 215 ? -30.719 41.904 -12.579 1.00 20.03 215 ILE A N 1
ATOM 1479 C CA . ILE A 1 215 ? -32.038 42.421 -12.264 1.00 28.97 215 ILE A CA 1
ATOM 1480 C C . ILE A 1 215 ? -32.932 41.265 -11.853 1.00 26.60 215 ILE A C 1
ATOM 1481 O O . ILE A 1 215 ? -32.846 40.160 -12.412 1.00 33.04 215 ILE A O 1
ATOM 1486 N N . ASN A 1 216 ? -33.778 41.524 -10.855 1.00 29.33 216 ASN A N 1
ATOM 1487 C CA . ASN A 1 216 ? -34.779 40.567 -10.390 1.00 34.13 216 ASN A CA 1
ATOM 1488 C C . ASN A 1 216 ? -34.144 39.218 -10.087 1.00 23.41 216 ASN A C 1
ATOM 1489 O O . ASN A 1 216 ? -34.694 38.162 -10.397 1.00 31.40 216 ASN A O 1
ATOM 1494 N N . ASN A 1 217 ? -32.953 39.250 -9.497 1.00 14.17 217 ASN A N 1
ATOM 1495 C CA . ASN A 1 217 ? -32.294 38.016 -9.099 1.00 13.78 217 ASN A CA 1
ATOM 1496 C C . ASN A 1 217 ? -32.935 37.525 -7.805 1.00 18.44 217 ASN A C 1
ATOM 1497 O O . ASN A 1 217 ? -32.763 38.138 -6.747 1.00 16.67 217 ASN A O 1
ATOM 1502 N N . LYS A 1 218 ? -33.676 36.411 -7.887 1.00 17.52 218 LYS A N 1
ATOM 1503 C CA . LYS A 1 218 ? -34.319 35.840 -6.705 1.00 14.29 218 LYS A CA 1
ATOM 1504 C C . LYS A 1 218 ? -33.317 35.426 -5.628 1.00 16.38 218 LYS A C 1
ATOM 1505 O O . LYS A 1 218 ? -33.692 35.323 -4.454 1.00 19.22 218 LYS A O 1
ATOM 1511 N N . ASN A 1 219 ? -32.058 35.144 -5.994 1.00 13.15 219 ASN A N 1
ATOM 1512 C CA . ASN A 1 219 ? -31.059 34.785 -5.002 1.00 12.61 219 ASN A CA 1
ATOM 1513 C C . ASN A 1 219 ? -30.482 36.005 -4.292 1.00 12.49 219 ASN A C 1
ATOM 1514 O O . ASN A 1 219 ? -29.881 35.857 -3.219 1.00 13.01 219 ASN A O 1
ATOM 1519 N N . TYR A 1 220 ? -30.622 37.190 -4.877 1.00 14.68 220 TYR A N 1
ATOM 1520 C CA . TYR A 1 220 ? -30.011 38.407 -4.353 1.00 11.40 220 TYR A CA 1
ATOM 1521 C C . TYR A 1 220 ? -30.840 39.580 -4.849 1.00 12.21 220 TYR A C 1
ATOM 1522 O O . TYR A 1 220 ? -30.422 40.304 -5.762 1.00 11.72 220 TYR A O 1
ATOM 1531 N N . PRO A 1 221 ? -32.032 39.791 -4.286 1.00 12.07 221 PRO A N 1
ATOM 1532 C CA . PRO A 1 221 ? -32.942 40.773 -4.874 1.00 18.06 221 PRO A CA 1
ATOM 1533 C C . PRO A 1 221 ? -32.504 42.210 -4.676 1.00 12.39 221 PRO A C 1
ATOM 1534 O O . PRO A 1 221 ? -33.003 43.074 -5.397 1.00 12.89 221 PRO A O 1
ATOM 1538 N N . ASP A 1 222 ? -31.583 42.508 -3.755 1.00 13.05 222 ASP A N 1
ATOM 1539 C CA . ASP A 1 222 ? -31.165 43.896 -3.566 1.00 14.27 222 ASP A CA 1
ATOM 1540 C C . ASP A 1 222 ? -29.876 44.250 -4.315 1.00 12.71 222 ASP A C 1
ATOM 1541 O O . ASP A 1 222 ? -29.301 45.313 -4.059 1.00 11.33 222 ASP A O 1
ATOM 1546 N N . LEU A 1 223 ? -29.403 43.383 -5.220 1.00 9.80 223 LEU A N 1
ATOM 1547 C CA . LEU A 1 223 ? -28.117 43.612 -5.889 1.00 9.32 223 LEU A CA 1
ATOM 1548 C C . LEU A 1 223 ? -28.021 45.010 -6.498 1.00 13.14 223 LEU A C 1
ATOM 1549 O O . LEU A 1 223 ? -27.032 45.724 -6.297 1.00 8.33 223 LEU A O 1
ATOM 1554 N N . VAL A 1 224 ? -29.009 45.389 -7.307 1.00 8.13 224 VAL A N 1
ATOM 1555 C CA . VAL A 1 224 ? -28.902 46.630 -8.075 1.00 11.82 224 VAL A CA 1
ATOM 1556 C C . VAL A 1 224 ? -28.824 47.856 -7.161 1.00 15.91 224 VAL A C 1
ATOM 1557 O O . VAL A 1 224 ? -28.015 48.766 -7.398 1.00 9.65 224 VAL A O 1
ATOM 1561 N N . THR A 1 225 ? -29.656 47.922 -6.108 1.00 9.18 225 THR A N 1
ATOM 1562 C CA . THR A 1 225 ? -29.534 49.077 -5.215 1.00 12.08 225 THR A CA 1
ATOM 1563 C C . THR A 1 225 ? -28.293 48.981 -4.324 1.00 13.68 225 THR A C 1
ATOM 1564 O O . THR A 1 225 ? -27.697 50.011 -3.998 1.00 11.86 225 THR A O 1
ATOM 1568 N N . ASP A 1 226 ? -27.901 47.771 -3.910 1.00 10.25 226 ASP A N 1
ATOM 1569 C CA . ASP A 1 226 ? -26.683 47.607 -3.113 1.00 9.38 226 ASP A CA 1
ATOM 1570 C C . ASP A 1 226 ? -25.467 48.186 -3.835 1.00 9.55 226 ASP A C 1
ATOM 1571 O O . ASP A 1 226 ? -24.694 48.972 -3.260 1.00 10.06 226 ASP A O 1
ATOM 1576 N N . ILE A 1 227 ? -25.275 47.810 -5.103 1.00 9.27 227 ILE A N 1
ATOM 1577 C CA . ILE A 1 227 ? -24.037 48.201 -5.766 1.00 10.19 227 ILE A CA 1
ATOM 1578 C C . ILE A 1 227 ? -24.010 49.706 -5.958 1.00 16.34 227 ILE A C 1
ATOM 1579 O O . ILE A 1 227 ? -22.945 50.325 -5.881 1.00 10.73 227 ILE A O 1
ATOM 1584 N N . GLN A 1 228 ? -25.175 50.327 -6.162 1.00 10.56 228 GLN A N 1
ATOM 1585 C CA . GLN A 1 228 ? -25.204 51.780 -6.282 1.00 12.67 228 GLN A CA 1
ATOM 1586 C C . GLN A 1 228 ? -24.848 52.457 -4.965 1.00 12.02 228 GLN A C 1
ATOM 1587 O O . GLN A 1 228 ? -24.154 53.479 -4.960 1.00 12.83 228 GLN A O 1
ATOM 1593 N N . SER A 1 229 ? -25.298 51.909 -3.834 1.00 11.73 229 SER A N 1
ATOM 1594 C CA . SER A 1 229 ? -24.877 52.533 -2.590 1.00 12.41 229 SER A CA 1
ATOM 1595 C C . SER A 1 229 ? -23.383 52.313 -2.350 1.00 16.35 229 SER A C 1
ATOM 1596 O O . SER A 1 229 ? -22.721 53.175 -1.759 1.00 13.09 229 SER A O 1
ATOM 1599 N N . SER A 1 230 ? -22.828 51.203 -2.848 1.00 11.48 230 SER A N 1
ATOM 1600 C CA . SER A 1 230 ? -21.393 50.953 -2.699 1.00 13.94 230 SER A CA 1
ATOM 1601 C C . SER A 1 230 ? -20.564 51.933 -3.520 1.00 12.05 230 SER A C 1
ATOM 1602 O O . SER A 1 230 ? -19.521 52.401 -3.060 1.00 12.54 230 SER A O 1
ATOM 1605 N N . PHE A 1 231 ? -21.009 52.275 -4.730 1.00 12.13 231 PHE A N 1
ATOM 1606 C CA . PHE A 1 231 ? -20.341 53.351 -5.470 1.00 12.97 231 PHE A CA 1
ATOM 1607 C C . PHE A 1 231 ? -20.235 54.619 -4.616 1.00 15.54 231 PHE A C 1
ATOM 1608 O O . PHE A 1 231 ? -19.169 55.248 -4.532 1.00 14.59 231 PHE A O 1
ATOM 1616 N N . LYS A 1 232 ? -21.342 55.014 -3.974 1.00 14.24 232 LYS A N 1
ATOM 1617 C CA . LYS A 1 232 ? -21.339 56.236 -3.180 1.00 19.00 232 LYS A CA 1
ATOM 1618 C C . LYS A 1 232 ? -20.438 56.099 -1.960 1.00 26.15 232 LYS A C 1
ATOM 1619 O O . LYS A 1 232 ? -19.653 57.005 -1.658 1.00 16.75 232 LYS A O 1
ATOM 1625 N N . THR A 1 233 ? -20.542 54.977 -1.243 1.00 14.73 233 THR A N 1
ATOM 1626 C CA . THR A 1 233 ? -19.712 54.774 -0.054 1.00 15.44 233 THR A CA 1
ATOM 1627 C C . THR A 1 233 ? -18.228 54.925 -0.387 1.00 15.09 233 THR A C 1
ATOM 1628 O O . THR A 1 233 ? -17.495 55.656 0.291 1.00 15.98 233 THR A O 1
ATOM 1632 N N . LEU A 1 234 ? -17.766 54.255 -1.446 1.00 14.35 234 LEU A N 1
ATOM 1633 C CA . LEU A 1 234 ? -16.339 54.293 -1.767 1.00 14.53 234 LEU A CA 1
ATOM 1634 C C . LEU A 1 234 ? -15.924 55.635 -2.366 1.00 15.52 234 LEU A C 1
ATOM 1635 O O . LEU A 1 234 ? -14.822 56.124 -2.085 1.00 16.16 234 LEU A O 1
ATOM 1640 N N . ALA A 1 235 ? -16.780 56.245 -3.198 1.00 18.38 235 ALA A N 1
ATOM 1641 C CA . ALA A 1 235 ? -16.425 57.540 -3.779 1.00 17.00 235 ALA A CA 1
ATOM 1642 C C . ALA A 1 235 ? -16.209 58.599 -2.702 1.00 18.15 235 ALA A C 1
ATOM 1643 O O . ALA A 1 235 ? -15.430 59.538 -2.905 1.00 24.75 235 ALA A O 1
ATOM 1645 N N . ALA A 1 236 ? -16.858 58.447 -1.540 1.00 18.12 236 ALA A N 1
ATOM 1646 C CA . ALA A 1 236 ? -16.725 59.386 -0.435 1.00 19.38 236 ALA A CA 1
ATOM 1647 C C . ALA A 1 236 ? -15.469 59.170 0.408 1.00 22.25 236 ALA A C 1
ATOM 1648 O O . ALA A 1 236 ? -15.206 59.979 1.303 1.00 20.72 236 ALA A O 1
ATOM 1650 N N . GLN A 1 237 ? -14.681 58.125 0.146 1.00 18.46 237 GLN A N 1
ATOM 1651 C CA . GLN A 1 237 ? -13.463 57.849 0.914 1.00 20.99 237 GLN A CA 1
ATOM 1652 C C . GLN A 1 237 ? -12.253 58.477 0.225 1.00 22.79 237 GLN A C 1
ATOM 1653 O O . GLN A 1 237 ? -11.800 57.997 -0.815 1.00 23.86 237 GLN A O 1
ATOM 1659 N N . HIS A 1 238 ? -11.686 59.512 0.831 1.00 20.50 238 HIS A N 1
ATOM 1660 C CA . HIS A 1 238 ? -10.497 60.158 0.280 1.00 33.58 238 HIS A CA 1
ATOM 1661 C C . HIS A 1 238 ? -9.292 59.682 1.086 1.00 26.43 238 HIS A C 1
ATOM 1662 O O . HIS A 1 238 ? -9.092 60.098 2.230 1.00 27.01 238 HIS A O 1
ATOM 1669 N N . VAL A 1 239 ? -8.498 58.794 0.482 1.00 20.49 239 VAL A N 1
ATOM 1670 C CA . VAL A 1 239 ? -7.366 58.151 1.140 1.00 24.16 239 VAL A CA 1
ATOM 1671 C C . VAL A 1 239 ? -6.092 58.421 0.346 1.00 22.08 239 VAL A C 1
ATOM 1672 O O . VAL A 1 239 ? -6.121 58.918 -0.781 1.00 22.43 239 VAL A O 1
ATOM 1676 N N . ASP A 1 240 ? -4.962 58.071 0.968 1.00 23.12 240 ASP A N 1
ATOM 1677 C CA . ASP A 1 240 ? -3.631 58.257 0.400 1.00 28.89 240 ASP A CA 1
ATOM 1678 C C . ASP A 1 240 ? -3.222 57.095 -0.498 1.00 24.98 240 ASP A C 1
ATOM 1679 O O . ASP A 1 240 ? -2.595 57.312 -1.539 1.00 24.34 240 ASP A O 1
ATOM 1684 N N . ILE A 1 241 ? -3.574 55.868 -0.116 1.00 20.15 241 ILE A N 1
ATOM 1685 C CA . ILE A 1 241 ? -3.125 54.657 -0.797 1.00 26.58 241 ILE A CA 1
ATOM 1686 C C . ILE A 1 241 ? -4.343 53.848 -1.227 1.00 22.23 241 ILE A C 1
ATOM 1687 O O . ILE A 1 241 ? -5.179 53.495 -0.389 1.00 18.09 241 ILE A O 1
ATOM 1692 N N . PHE A 1 242 ? -4.422 53.529 -2.522 1.00 18.32 242 PHE A N 1
ATOM 1693 C CA . PHE A 1 242 ? -5.512 52.731 -3.084 1.00 17.40 242 PHE A CA 1
ATOM 1694 C C . PHE A 1 242 ? -5.027 51.305 -3.337 1.00 17.19 242 PHE A C 1
ATOM 1695 O O . PHE A 1 242 ? -4.141 51.085 -4.171 1.00 17.73 242 PHE A O 1
ATOM 1703 N N . ILE A 1 243 ? -5.614 50.341 -2.617 1.00 16.59 243 ILE A N 1
ATOM 1704 C CA . ILE A 1 243 ? -5.410 48.912 -2.853 1.00 16.45 243 ILE A CA 1
ATOM 1705 C C . ILE A 1 243 ? -6.776 48.316 -3.178 1.00 15.58 243 ILE A C 1
ATOM 1706 O O . ILE A 1 243 ? -7.807 48.839 -2.740 1.00 15.07 243 ILE A O 1
ATOM 1711 N N . ALA A 1 244 ? -6.791 47.237 -3.965 1.00 15.52 244 ALA A N 1
ATOM 1712 C CA . ALA A 1 244 ? -8.028 46.533 -4.278 1.00 14.79 244 ALA A CA 1
ATOM 1713 C C . ALA A 1 244 ? -7.784 45.032 -4.210 1.00 15.01 244 ALA A C 1
ATOM 1714 O O . ALA A 1 244 ? -6.642 44.571 -4.191 1.00 15.81 244 ALA A O 1
ATOM 1716 N N . ASN A 1 245 ? -8.875 44.260 -4.194 1.00 14.43 245 ASN A N 1
ATOM 1717 C CA . ASN A 1 245 ? -8.742 42.820 -4.004 1.00 14.78 245 ASN A CA 1
ATOM 1718 C C . ASN A 1 245 ? -8.156 42.117 -5.230 1.00 15.47 245 ASN A C 1
ATOM 1719 O O . ASN A 1 245 ? -7.625 41.013 -5.093 1.00 16.22 245 ASN A O 1
ATOM 1724 N N . LYS A 1 246 ? -8.240 42.723 -6.411 1.00 15.46 246 LYS A N 1
ATOM 1725 C CA . LYS A 1 246 ? -7.610 42.182 -7.615 1.00 16.38 246 LYS A CA 1
ATOM 1726 C C . LYS A 1 246 ? -6.579 43.178 -8.124 1.00 17.03 246 LYS A C 1
ATOM 1727 O O . LYS A 1 246 ? -6.845 44.382 -8.173 1.00 19.39 246 LYS A O 1
ATOM 1733 N N . GLY A 1 247 ? -5.421 42.666 -8.536 1.00 18.23 247 GLY A N 1
ATOM 1734 C CA . GLY A 1 247 ? -4.305 43.539 -8.873 1.00 19.01 247 GLY A CA 1
ATOM 1735 C C . GLY A 1 247 ? -4.591 44.497 -10.015 1.00 25.31 247 GLY A C 1
ATOM 1736 O O . GLY A 1 247 ? -4.169 45.655 -9.977 1.00 20.38 247 GLY A O 1
ATOM 1737 N N . ASP A 1 248 ? -5.303 44.035 -11.051 1.00 19.25 248 ASP A N 1
ATOM 1738 C CA . ASP A 1 248 ? -5.567 44.919 -12.181 1.00 25.78 248 ASP A CA 1
ATOM 1739 C C . ASP A 1 248 ? -6.674 45.928 -11.897 1.00 37.63 248 ASP A C 1
ATOM 1740 O O . ASP A 1 248 ? -7.002 46.725 -12.785 1.00 26.51 248 ASP A O 1
ATOM 1745 N N . HIS A 1 249 ? -7.265 45.920 -10.694 1.00 17.35 249 HIS A N 1
ATOM 1746 C CA . HIS A 1 249 ? -8.161 47.010 -10.336 1.00 20.08 249 HIS A CA 1
ATOM 1747 C C . HIS A 1 249 ? -7.418 48.234 -9.817 1.00 16.88 249 HIS A C 1
ATOM 1748 O O . HIS A 1 249 ? -7.997 49.332 -9.814 1.00 20.63 249 HIS A O 1
ATOM 1755 N N . PHE A 1 250 ? -6.186 48.072 -9.327 1.00 18.02 250 PHE A N 1
ATOM 1756 C CA . PHE A 1 250 ? -5.460 49.217 -8.783 1.00 17.81 250 PHE A CA 1
ATOM 1757 C C . PHE A 1 250 ? -4.078 49.392 -9.398 1.00 21.04 250 PHE A C 1
ATOM 1758 O O . PHE A 1 250 ? -3.248 50.109 -8.832 1.00 21.24 250 PHE A O 1
ATOM 1766 N N . GLY A 1 251 ? -3.824 48.787 -10.554 1.00 19.83 251 GLY A N 1
ATOM 1767 C CA . GLY A 1 251 ? -2.545 48.978 -11.210 1.00 21.24 251 GLY A CA 1
ATOM 1768 C C . GLY A 1 251 ? -1.381 48.350 -10.477 1.00 21.66 251 GLY A C 1
ATOM 1769 O O . GLY A 1 251 ? -0.288 48.922 -10.475 1.00 22.59 251 GLY A O 1
ATOM 1770 N N . LEU A 1 252 ? -1.582 47.174 -9.875 1.00 26.08 252 LEU A N 1
ATOM 1771 C CA . LEU A 1 252 ? -0.547 46.561 -9.045 1.00 26.22 252 LEU A CA 1
ATOM 1772 C C . LEU A 1 252 ? 0.789 46.467 -9.772 1.00 26.33 252 LEU A C 1
ATOM 1773 O O . LEU A 1 252 ? 1.800 47.008 -9.320 1.00 26.63 252 LEU A O 1
ATOM 1778 N N . LEU A 1 253 ? 0.813 45.772 -10.912 1.00 26.35 253 LEU A N 1
ATOM 1779 C CA . LEU A 1 253 ? 2.099 45.385 -11.487 1.00 26.85 253 LEU A CA 1
ATOM 1780 C C . LEU A 1 253 ? 2.877 46.585 -12.004 1.00 27.16 253 LEU A C 1
ATOM 1781 O O . LEU A 1 253 ? 4.106 46.636 -11.870 1.00 27.86 253 LEU A O 1
ATOM 1786 N N . GLU A 1 254 ? 2.202 47.555 -12.614 1.00 26.92 254 GLU A N 1
ATOM 1787 C CA . GLU A 1 254 ? 2.954 48.703 -13.099 1.00 27.52 254 GLU A CA 1
ATOM 1788 C C . GLU A 1 254 ? 3.421 49.577 -11.938 1.00 34.63 254 GLU A C 1
ATOM 1789 O O . GLU A 1 254 ? 4.477 50.213 -12.032 1.00 30.26 254 GLU A O 1
ATOM 1795 N N . LYS A 1 255 ? 2.681 49.580 -10.824 1.00 27.15 255 LYS A N 1
ATOM 1796 C CA . LYS A 1 255 ? 3.126 50.317 -9.641 1.00 28.87 255 LYS A CA 1
ATOM 1797 C C . LYS A 1 255 ? 4.309 49.631 -8.975 1.00 27.95 255 LYS A C 1
ATOM 1798 O O . LYS A 1 255 ? 5.260 50.294 -8.538 1.00 28.65 255 LYS A O 1
ATOM 1804 N N . ARG A 1 256 ? 4.261 48.304 -8.881 1.00 27.90 256 ARG A N 1
ATOM 1805 C CA . ARG A 1 256 ? 5.383 47.536 -8.352 1.00 28.81 256 ARG A CA 1
ATOM 1806 C C . ARG A 1 256 ? 6.667 47.771 -9.145 1.00 33.33 256 ARG A C 1
ATOM 1807 O O . ARG A 1 256 ? 7.764 47.769 -8.568 1.00 32.91 256 ARG A O 1
ATOM 1815 N N A GLN A 1 257 ? 6.566 47.974 -10.457 0.50 29.65 257 GLN A N 1
ATOM 1816 N N B GLN A 1 257 ? 6.551 47.981 -10.461 0.50 29.64 257 GLN A N 1
ATOM 1817 C CA A GLN A 1 257 ? 7.784 48.243 -11.217 0.50 31.28 257 GLN A CA 1
ATOM 1818 C CA B GLN A 1 257 ? 7.737 48.244 -11.275 0.50 35.23 257 GLN A CA 1
ATOM 1819 C C A GLN A 1 257 ? 8.259 49.677 -11.025 0.50 31.85 257 GLN A C 1
ATOM 1820 C C B GLN A 1 257 ? 8.244 49.668 -11.065 0.50 32.36 257 GLN A C 1
ATOM 1821 O O A GLN A 1 257 ? 9.470 49.933 -11.014 0.50 32.73 257 GLN A O 1
ATOM 1822 O O B GLN A 1 257 ? 9.458 49.909 -11.067 0.50 32.72 257 GLN A O 1
ATOM 1833 N N . GLN A 1 258 ? 7.327 50.626 -10.896 1.00 30.60 258 GLN A N 1
ATOM 1834 C CA . GLN A 1 258 ? 7.727 51.985 -10.544 1.00 48.70 258 GLN A CA 1
ATOM 1835 C C . GLN A 1 258 ? 8.419 51.991 -9.188 1.00 45.89 258 GLN A C 1
ATOM 1836 O O . GLN A 1 258 ? 9.483 52.602 -9.021 1.00 32.98 258 GLN A O 1
ATOM 1842 N N . LEU A 1 259 ? 7.837 51.281 -8.220 1.00 36.35 259 LEU A N 1
ATOM 1843 C CA . LEU A 1 259 ? 8.434 51.138 -6.896 1.00 45.23 259 LEU A CA 1
ATOM 1844 C C . LEU A 1 259 ? 9.839 50.551 -6.981 1.00 56.49 259 LEU A C 1
ATOM 1845 O O . LEU A 1 259 ? 10.817 51.176 -6.556 1.00 42.65 259 LEU A O 1
ATOM 1850 N N . ARG A 1 260 ? 9.962 49.353 -7.539 1.00 52.73 260 ARG A N 1
ATOM 1851 C CA . ARG A 1 260 ? 11.257 48.681 -7.602 1.00 51.96 260 ARG A CA 1
ATOM 1852 C C . ARG A 1 260 ? 12.265 49.378 -8.567 1.00 65.66 260 ARG A C 1
ATOM 1853 O O . ARG A 1 260 ? 13.350 48.836 -8.822 1.00 50.75 260 ARG A O 1
ATOM 1861 N N . ASN A 1 261 ? 11.939 50.551 -9.110 1.00 35.77 261 ASN A N 1
ATOM 1862 C CA . ASN A 1 261 ? 12.883 51.364 -9.865 1.00 37.25 261 ASN A CA 1
ATOM 1863 C C . ASN A 1 261 ? 13.228 52.664 -9.147 1.00 44.50 261 ASN A C 1
ATOM 1864 O O . ASN A 1 261 ? 13.942 53.501 -9.709 1.00 55.24 261 ASN A O 1
ATOM 1869 N N . GLY A 1 262 ? 12.734 52.861 -7.927 0.88 37.13 262 GLY A N 1
ATOM 1870 C CA . GLY A 1 262 ? 13.101 54.025 -7.130 0.88 37.86 262 GLY A CA 1
ATOM 1871 C C . GLY A 1 262 ? 11.960 54.944 -6.734 0.88 51.12 262 GLY A C 1
ATOM 1872 O O . GLY A 1 262 ? 12.219 55.975 -6.096 0.88 42.07 262 GLY A O 1
ATOM 1873 N N . ASP A 1 263 ? 10.707 54.642 -7.064 1.00 42.08 263 ASP A N 1
ATOM 1874 C CA . ASP A 1 263 ? 9.578 55.505 -6.720 1.00 49.89 263 ASP A CA 1
ATOM 1875 C C . ASP A 1 263 ? 8.904 54.913 -5.487 1.00 56.87 263 ASP A C 1
ATOM 1876 O O . ASP A 1 263 ? 8.008 54.071 -5.586 1.00 44.24 263 ASP A O 1
ATOM 1881 N N . THR A 1 264 ? 9.344 55.363 -4.309 1.00 59.79 264 THR A N 1
ATOM 1882 C CA . THR A 1 264 ? 8.733 54.929 -3.058 1.00 32.69 264 THR A CA 1
ATOM 1883 C C . THR A 1 264 ? 7.308 55.444 -2.896 1.00 31.41 264 THR A C 1
ATOM 1884 O O . THR A 1 264 ? 6.592 54.960 -2.016 1.00 34.41 264 THR A O 1
ATOM 1888 N N . GLN A 1 265 ? 6.894 56.410 -3.717 1.00 35.37 265 GLN A N 1
ATOM 1889 C CA . GLN A 1 265 ? 5.532 56.919 -3.749 1.00 43.95 265 GLN A CA 1
ATOM 1890 C C . GLN A 1 265 ? 4.633 56.165 -4.724 1.00 40.13 265 GLN A C 1
ATOM 1891 O O . GLN A 1 265 ? 3.500 56.603 -4.942 1.00 31.77 265 GLN A O 1
ATOM 1897 N N . ALA A 1 266 ? 5.117 55.067 -5.323 1.00 30.71 266 ALA A N 1
ATOM 1898 C CA . ALA A 1 266 ? 4.384 54.382 -6.393 1.00 28.78 266 ALA A CA 1
ATOM 1899 C C . ALA A 1 266 ? 2.921 54.138 -6.033 1.00 27.89 266 ALA A C 1
ATOM 1900 O O . ALA A 1 266 ? 2.020 54.417 -6.831 1.00 35.32 266 ALA A O 1
ATOM 1902 N N . PHE A 1 267 ? 2.668 53.617 -4.837 1.00 29.49 267 PHE A N 1
ATOM 1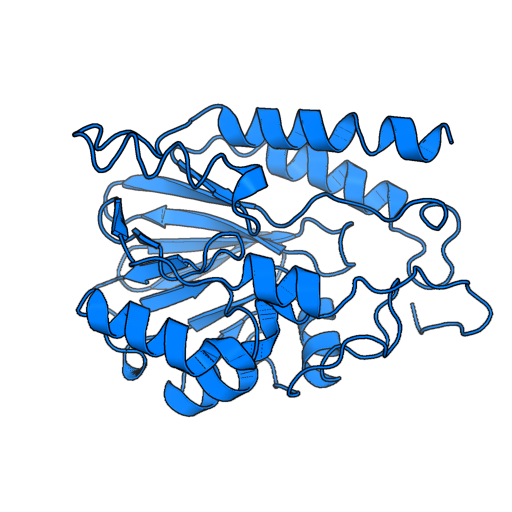903 C CA . PHE A 1 267 ? 1.323 53.209 -4.457 1.00 27.19 267 PHE A CA 1
ATOM 1904 C C . PHE A 1 267 ? 0.510 54.323 -3.818 1.00 36.08 267 PHE A C 1
ATOM 1905 O O . PHE A 1 267 ? -0.669 54.116 -3.516 1.00 27.21 267 PHE A O 1
ATOM 1913 N N . PHE A 1 268 ? 1.094 55.499 -3.629 1.00 27.72 268 PHE A N 1
ATOM 1914 C CA . PHE A 1 268 ? 0.328 56.657 -3.198 1.00 27.98 268 PHE A CA 1
ATOM 1915 C C . PHE A 1 268 ? -0.444 57.182 -4.400 1.00 34.46 268 PHE A C 1
ATOM 1916 O O . PHE A 1 268 ? 0.145 57.499 -5.438 1.00 33.57 268 PHE A O 1
ATOM 1924 N N . ASP A 1 269 ? -1.765 57.234 -4.273 1.00 35.60 269 ASP A N 1
ATOM 1925 C CA . ASP A 1 269 ? -2.636 57.449 -5.421 1.00 28.27 269 ASP A CA 1
ATOM 1926 C C . ASP A 1 269 ? -3.957 58.013 -4.920 1.00 48.74 269 ASP A C 1
ATOM 1927 O O . ASP A 1 269 ? -4.929 57.269 -4.779 1.00 29.20 269 ASP A O 1
ATOM 1932 N N . SER A 1 270 ? -3.999 59.320 -4.641 1.00 29.44 270 SER A N 1
ATOM 1933 C CA . SER A 1 270 ? -5.107 59.899 -3.887 1.00 30.07 270 SER A CA 1
ATOM 1934 C C . SER A 1 270 ? -6.419 59.910 -4.659 1.00 30.70 270 SER A C 1
ATOM 1935 O O . SER A 1 270 ? -7.480 60.078 -4.047 1.00 35.62 270 SER A O 1
ATOM 1938 N N . ASN A 1 271 ? -6.379 59.739 -5.980 1.00 30.81 271 ASN A N 1
ATOM 1939 C CA . ASN A 1 271 ? -7.582 59.736 -6.798 1.00 31.72 271 ASN A CA 1
ATOM 1940 C C . ASN A 1 271 ? -7.898 58.359 -7.370 1.00 31.99 271 ASN A C 1
ATOM 1941 O O . ASN A 1 271 ? -8.895 58.208 -8.088 1.00 31.84 271 ASN A O 1
ATOM 1946 N N . GLY A 1 272 ? -7.080 57.354 -7.063 1.00 19.76 272 GLY A N 1
ATOM 1947 C CA . GLY A 1 272 ? -7.243 56.057 -7.698 1.00 19.68 272 GLY A CA 1
ATOM 1948 C C . GLY A 1 272 ? -8.563 55.393 -7.357 1.00 27.76 272 GLY A C 1
ATOM 1949 O O . GLY A 1 272 ? -9.206 54.788 -8.220 1.00 18.41 272 GLY A O 1
ATOM 1950 N N . LEU A 1 273 ? -8.984 55.491 -6.095 1.00 16.35 273 LEU A N 1
ATOM 1951 C CA . LEU A 1 273 ? -10.231 54.843 -5.692 1.00 16.79 273 LEU A CA 1
ATOM 1952 C C . LEU A 1 273 ? -11.412 55.438 -6.438 1.00 24.49 273 LEU A C 1
ATOM 1953 O O . LEU A 1 273 ? -12.273 54.710 -6.950 1.00 16.07 273 LEU A O 1
ATOM 1958 N N . GLN A 1 274 ? -11.471 56.765 -6.502 1.00 22.22 274 GLN A N 1
ATOM 1959 C CA . GLN A 1 274 ? -12.572 57.412 -7.197 1.00 17.35 274 GLN A CA 1
ATOM 1960 C C . GLN A 1 274 ? -12.614 56.993 -8.656 1.00 22.16 274 GLN A C 1
ATOM 1961 O O . GLN A 1 274 ? -13.698 56.824 -9.232 1.00 19.82 274 GLN A O 1
ATOM 1967 N N . GLN A 1 275 ? -11.444 56.829 -9.276 1.00 18.96 275 GLN A N 1
ATOM 1968 C CA . GLN A 1 275 ? -11.412 56.392 -10.670 1.00 19.31 275 GLN A CA 1
ATOM 1969 C C . GLN A 1 275 ? -11.931 54.964 -10.813 1.00 18.18 275 GLN A C 1
ATOM 1970 O O . GLN A 1 275 ? -12.676 54.662 -11.750 1.00 18.19 275 GLN A O 1
ATOM 1976 N N . TYR A 1 276 ? -11.544 54.073 -9.893 1.00 19.15 276 TYR A N 1
ATOM 1977 C CA . TYR A 1 276 ? -12.048 52.701 -9.914 1.00 21.66 276 TYR A CA 1
ATOM 1978 C C . TYR A 1 276 ? -13.566 52.665 -9.764 1.00 21.34 276 TYR A C 1
ATOM 1979 O O . TYR A 1 276 ? -14.249 51.929 -10.483 1.00 15.49 276 TYR A O 1
ATOM 1988 N N . VAL A 1 277 ? -14.113 53.452 -8.834 1.00 15.39 277 VAL A N 1
ATOM 1989 C CA . VAL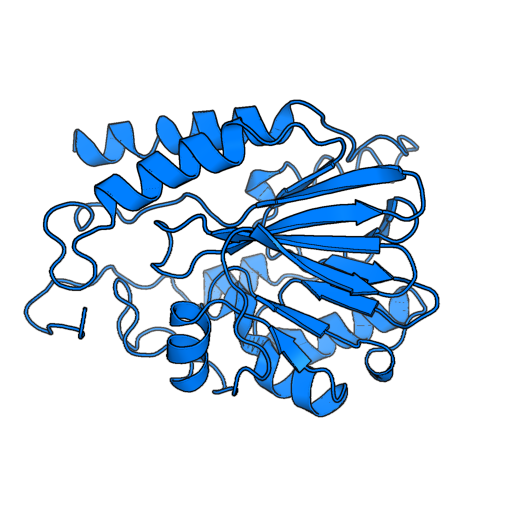 A 1 277 ? -15.566 53.547 -8.694 1.00 16.31 277 VAL A CA 1
ATOM 1990 C C . VAL A 1 277 ? -16.201 53.967 -10.013 1.00 18.41 277 VAL A C 1
ATOM 1991 O O . VAL A 1 277 ? -17.192 53.377 -10.458 1.00 15.01 277 VAL A O 1
ATOM 1995 N N . GLU A 1 278 ? -15.634 54.992 -10.660 1.00 16.46 278 GLU A N 1
ATOM 1996 C CA . GLU A 1 278 ? -16.208 55.476 -11.909 1.00 18.01 278 GLU A CA 1
ATOM 1997 C C . GLU A 1 278 ? -16.123 54.428 -13.008 1.00 17.84 278 GLU A C 1
ATOM 1998 O O . GLU A 1 278 ? -17.075 54.260 -13.774 1.00 18.30 278 GLU A O 1
ATOM 2004 N N . ARG A 1 279 ? -14.983 53.736 -13.123 1.00 17.60 279 ARG A N 1
ATOM 2005 C CA . ARG A 1 279 ? -14.890 52.654 -14.104 1.00 17.80 279 ARG A CA 1
ATOM 20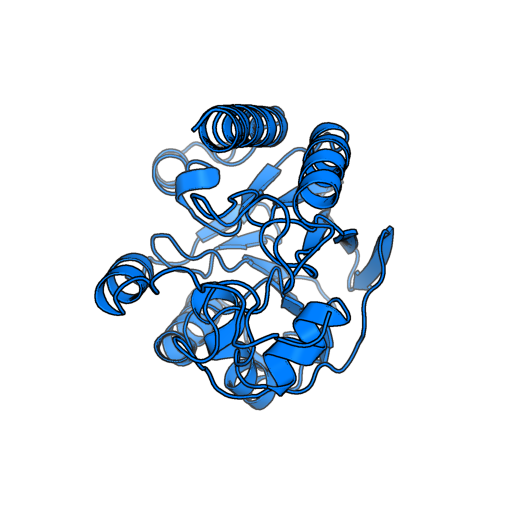06 C C . ARG A 1 279 ? -15.930 51.578 -13.822 1.00 18.04 279 ARG A C 1
ATOM 2007 O O . ARG A 1 279 ? -16.569 51.055 -14.745 1.00 16.40 279 ARG A O 1
ATOM 2015 N N . SER A 1 280 ? -16.122 51.246 -12.547 1.00 14.90 280 SER A N 1
ATOM 2016 C CA . SER A 1 280 ? -17.079 50.203 -12.194 1.00 15.82 280 SER A CA 1
ATOM 2017 C C . SER A 1 280 ? -18.507 50.639 -12.491 1.00 23.11 280 SER A C 1
ATOM 2018 O O . SER A 1 280 ? -19.318 49.838 -12.979 1.00 20.50 280 SER A O 1
ATOM 2021 N N . ARG A 1 281 ? -18.833 51.901 -12.194 1.00 14.94 281 ARG A N 1
ATOM 2022 C CA . ARG A 1 281 ? -20.167 52.413 -12.482 1.00 15.97 281 ARG A CA 1
ATOM 2023 C C . ARG A 1 281 ? -20.455 52.336 -13.975 1.00 21.22 281 ARG A C 1
ATOM 2024 O O . ARG A 1 281 ? -21.529 51.883 -14.386 1.00 16.99 281 ARG A O 1
ATOM 2032 N N . GLN A 1 282 ? -19.494 52.745 -14.803 1.00 17.57 282 GLN A N 1
ATOM 2033 C CA . GLN A 1 282 ? -19.707 52.724 -16.248 1.00 19.48 282 GLN A CA 1
ATOM 2034 C C . GLN A 1 282 ? -19.931 51.307 -16.770 1.00 17.76 282 GLN A C 1
ATOM 2035 O O . GLN A 1 282 ? -20.762 51.096 -17.661 1.00 18.43 282 GLN A O 1
ATOM 2041 N N A ARG A 1 283 ? -19.193 50.320 -16.249 0.47 16.39 283 ARG A N 1
ATOM 2042 N N B ARG A 1 283 ? -19.193 50.334 -16.234 0.53 16.39 283 ARG A N 1
ATOM 2043 C CA A ARG A 1 283 ? -19.431 48.944 -16.686 0.47 15.70 283 ARG A CA 1
ATOM 2044 C CA B ARG A 1 283 ? -19.385 48.943 -16.635 0.53 23.02 283 ARG A CA 1
ATOM 2045 C C A ARG A 1 283 ? -20.809 48.468 -16.261 0.47 20.04 283 ARG A C 1
ATOM 2046 C C B ARG A 1 283 ? -20.774 48.457 -16.249 0.53 18.64 283 ARG A C 1
ATOM 2047 O O A ARG A 1 283 ? -21.528 47.845 -17.053 0.47 17.52 283 ARG A O 1
ATOM 2048 O O B ARG A 1 283 ? -21.469 47.820 -17.049 0.53 15.00 283 ARG A O 1
ATOM 2063 N N . PHE A 1 284 ? -21.191 48.755 -15.013 1.00 14.47 284 PHE A N 1
ATOM 2064 C CA . PHE A 1 284 ? -22.505 48.352 -14.522 1.00 16.38 284 PHE A CA 1
ATOM 2065 C C . PHE A 1 284 ? -23.617 48.906 -15.406 1.00 22.83 284 PHE A C 1
ATOM 2066 O O . PHE A 1 284 ? -24.599 48.212 -15.692 1.00 18.00 284 PHE A O 1
ATOM 2074 N N . ILE A 1 285 ? -23.447 50.139 -15.883 1.00 16.91 285 ILE A N 1
ATOM 2075 C CA . ILE A 1 285 ? -24.442 50.769 -16.744 1.00 18.79 285 ILE A CA 1
ATOM 2076 C C . ILE A 1 285 ? -24.553 50.027 -18.071 1.00 24.55 285 ILE A C 1
ATOM 2077 O O . ILE A 1 285 ? -25.661 49.756 -18.551 1.00 22.08 285 ILE A O 1
ATOM 2082 N N . THR A 1 286 ? -23.412 49.691 -18.697 1.00 19.69 286 THR A N 1
ATOM 2083 C CA . THR A 1 286 ? -23.510 48.954 -19.959 1.00 22.14 286 THR A CA 1
ATOM 2084 C C . THR A 1 286 ? -24.151 47.589 -19.741 1.00 20.93 286 THR A C 1
ATOM 2085 O O . THR A 1 286 ? -24.835 47.080 -20.634 1.00 21.42 286 THR A O 1
ATOM 2089 N N . GLN A 1 287 ? -23.967 46.999 -18.553 1.00 15.67 287 GLN A N 1
ATOM 2090 C CA . GLN A 1 287 ? -24.612 45.726 -18.238 1.00 14.89 287 GLN A CA 1
ATOM 2091 C C . GLN A 1 287 ? -26.121 45.870 -18.079 1.00 24.44 287 GLN A C 1
ATOM 2092 O O . GLN A 1 287 ? -26.875 44.988 -18.501 1.00 17.21 287 GLN A O 1
ATOM 2098 N N . LEU A 1 288 ? -26.584 46.943 -17.430 1.00 23.35 288 LEU A N 1
ATOM 2099 C CA . LEU A 1 288 ? -28.027 47.128 -17.287 1.00 25.73 288 LEU A CA 1
ATOM 2100 C C . LEU A 1 288 ? -28.680 47.386 -18.635 1.00 26.05 288 LEU A C 1
ATOM 2101 O O . LEU A 1 288 ? -29.788 46.905 -18.895 1.00 26.51 288 LEU A O 1
ATOM 2106 N N . THR A 1 289 ? -28.006 48.159 -19.496 1.00 22.65 289 THR A N 1
ATOM 2107 C CA . THR A 1 289 ? -28.514 48.452 -20.837 1.00 21.84 289 THR A CA 1
ATOM 2108 C C . THR A 1 289 ? -28.652 47.191 -21.683 1.00 36.75 289 THR A C 1
ATOM 2109 O O . THR A 1 289 ? -29.525 47.119 -22.553 1.00 44.76 289 THR A O 1
ATOM 2113 N N . ALA A 1 290 ? -27.798 46.200 -21.457 1.00 26.85 290 ALA A N 1
ATOM 2114 C CA . ALA A 1 290 ? -27.854 44.958 -22.213 1.00 29.20 290 ALA A CA 1
ATOM 2115 C C . ALA A 1 290 ? -28.871 44.012 -21.588 1.00 50.30 290 ALA A C 1
ATOM 2116 O O . ALA A 1 290 ? -29.887 43.690 -22.198 1.00 50.55 290 ALA A O 1
#

Sequence (270 aa):
AALDPSQPLSPAPPLSLFKAWAKPIKPFQITEGVWYVGTKNLSSILLTTPAGHILIDAGLDESAPQIKANIEAAGFRLTDVRRYLLNSHARLDQAGGMARLKAWSGAQLVASQPNADQMARGGRQDFALGDALPFPPVTTDKIIHHQESIILGGITVTALFTPGHLPGSTSWRVTLRNGKTLIYADSLATPDYLLINNKNYPDLVTDIQSSFKTLAAQHVDIFIANKGDHFGLLEKRQQQLRNGDTQAFFDSNGLQQYVERSRQRRFITQLTA

B-factor: mean 25.98, std 12.36, range [7.61, 107.99]

Solvent-accessible surface area: 11086 Å² total; per-residue (Å²): 100,93,50,46,125,75,11,84,80,20,126,39,45,82,99,74,64,12,97,46,59,11,98,84,18,113,19,23,66,3,17,114,18,0,49,0,0,3,7,76,16,2,1,2,0,0,0,20,10,110,51,11,16,0,0,0,0,1,5,11,42,115,10,0,67,60,6,74,45,5,0,58,79,22,50,49,119,5,101,70,4,106,17,0,0,0,0,4,0,35,20,6,0,0,0,0,0,22,88,0,45,79,90,16,68,6,61,0,0,0,0,87,54,2,8,67,9,0,61,86,0,6,91,80,2,9,7,17,4,75,57,14,63,14,38,85,11,91,21,69,68,58,1,108,87,107,63,58,11,135,14,22,58,4,47,0,18,0,1,62,0,25,0,26,3,53,4,1,0,0,0,70,0,56,7,147,66,55,89,22,0,0,0,0,0,4,2,43,10,25,70,174,36,5,93,131,1,110,8,11,91,84,0,37,91,33,0,84,67,0,3,147,33,0,30,69,22,133,7,48,0,2,0,0,0,30,1,105,39,6,15,1,58,100,22,43,106,88,32,161,134,66,64,98,103,8,0,50,39,82,83,3,2,30,90,10,0,72,129,15,68,101,120,8,83,86,15,65,116,100

Foldseek 3Di:
DFADVVFDAAEDDDVVVLVVLQAADAKDALDVQWIWLGHNWFTWIWGDAPQAIEIEFQAALVCNVSSQVNCVSVPHHLLRHAEYEYQAQFRGGCQNVAVSCVRHVHAYEFAPVRQVCLQVQNASFLHHHHPGGHHRDHGRYHADAQDWDDGRQKIKGWHQQDQCGNGGIKIWMQHNVRFIEIAHEDLAHDFPCQDPRPSCHCNVVSSVVNLVSQLPDFGQFYHYRTCVLQVNPVLVVVCVVPPSSSRGDRCSSNVSSVVSVVVVVVRVVD

Organism: Salmonella typhimurium (strain LT2 / SGSC1412 / ATCC 700720) (NCBI:txid99287)

Radius of gyration: 17.37 Å; Cα contacts (8 Å, |Δi|>4): 611; chains: 1; bounding box: 48×36×41 Å